Protein AF-A0A1Y2DJR5-F1 (afdb_monomer_lite)

Sequence (190 aa):
MRAPIIASGQRPQIREWSRQILERDEAKRQTCRVAYVQDNIACRPNDEVVLRKTFGHQKDLIPHSPKMPFLRIMFDQTVSREMHSYVTEAVRIMLRYGNSHTSFIPLLWAGLRDWETSSAWTRGKVLLVARNYREAVERGKQQHAHQKTNELLASMGLEPSHSLAHLPSLSARQARRNGISERELRARWA

pLDDT: mean 80.42, std 15.52, range [34.25, 98.31]

Organism: NCBI:txid106004

Radius of gyration: 26.42 Å; chains: 1; bounding box: 78×49×62 Å

Foldseek 3Di:
DDDDPPPPVCVVVLVVLVVVVVVVVVVVVVVVVVVVVPVDDDPDPVVVVLVVLLFFAPVSDDPPDPSRSLQCQCPVPVNVVVLLVLLVVLVVCLVVVVPDPVSDDVLSVCCNVCVNVDTSNSSVVNSVVSVVSVVVVVVVVVVVVLVVVCVVCVVVVHHSPPPPVPDPPPLNVCCVVVVDDSVRVVVVVD

Secondary structure (DSSP, 8-state):
-PPP---GGGHHHHHHHHHHHHHHHHHHHHHHHHHHTSTT-PPPHHHHHHHHHTT--GGG--TT-TT-HHHHHHH-HHHHHHHHHHHHHHHHHHHHH--SGGG--HHHHHHHHTTTT--HHHHHHHHHHHHHHHHHHHHHHHHHHHHHHHHHHHHTT------GGGS--HHHHHHHHH---HHHHHHTT-

Structure (mmCIF, N/CA/C/O backbone):
data_AF-A0A1Y2DJR5-F1
#
_entry.id   AF-A0A1Y2DJR5-F1
#
loop_
_atom_site.group_PDB
_atom_site.id
_atom_site.type_symbol
_atom_site.label_atom_id
_atom_site.label_alt_id
_atom_site.label_comp_id
_atom_site.label_asym_id
_ato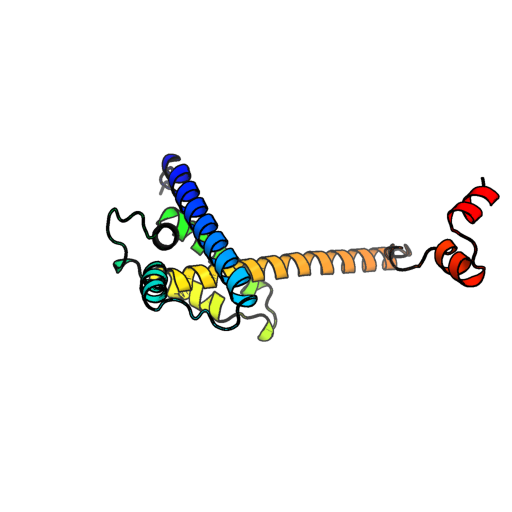m_site.label_entity_id
_atom_site.label_seq_id
_atom_site.pdbx_PDB_ins_code
_atom_site.Cartn_x
_atom_site.Cartn_y
_atom_site.Cartn_z
_atom_site.occupancy
_atom_site.B_iso_or_equiv
_atom_site.auth_seq_id
_atom_site.auth_comp_id
_atom_site.auth_asym_id
_atom_site.auth_atom_id
_atom_site.pdbx_PDB_model_num
ATOM 1 N N . MET A 1 1 ? -27.049 5.377 -15.398 1.00 38.16 1 MET A N 1
ATOM 2 C CA . MET A 1 1 ? -26.763 5.346 -13.945 1.00 38.16 1 MET A CA 1
ATOM 3 C C . MET A 1 1 ? -25.798 6.476 -13.609 1.00 38.16 1 MET A C 1
ATOM 5 O O . MET A 1 1 ? -24.656 6.424 -14.043 1.00 38.16 1 MET A O 1
ATOM 9 N N . ARG A 1 2 ? -26.258 7.535 -12.929 1.00 34.25 2 ARG A N 1
ATOM 10 C CA . ARG A 1 2 ? -25.395 8.633 -12.456 1.00 34.25 2 ARG A CA 1
ATOM 11 C C . ARG A 1 2 ? -24.701 8.186 -11.168 1.00 34.25 2 ARG A C 1
ATOM 13 O O . ARG A 1 2 ? -25.381 7.752 -10.243 1.00 34.25 2 ARG A O 1
ATOM 20 N N . ALA A 1 3 ? -23.373 8.263 -11.125 1.00 38.25 3 ALA A N 1
ATOM 21 C CA . ALA A 1 3 ? -22.619 8.006 -9.903 1.00 38.25 3 ALA A CA 1
ATOM 22 C C . ALA A 1 3 ? -22.985 9.067 -8.845 1.00 38.25 3 ALA A C 1
ATOM 24 O O . ALA A 1 3 ? -23.074 10.248 -9.193 1.00 38.25 3 ALA A O 1
ATOM 25 N N . PRO A 1 4 ? -23.227 8.680 -7.581 1.00 49.69 4 PRO A N 1
ATOM 26 C CA . PRO A 1 4 ? -23.533 9.629 -6.520 1.00 49.69 4 PRO A CA 1
ATOM 27 C C . PRO A 1 4 ? -22.367 10.606 -6.340 1.00 49.69 4 PRO A C 1
ATOM 29 O O . PRO A 1 4 ? -21.207 10.200 -6.259 1.00 49.69 4 PRO A O 1
ATOM 32 N N . ILE A 1 5 ? -22.693 11.897 -6.291 1.00 48.19 5 ILE A N 1
ATOM 33 C CA . ILE A 1 5 ? -21.763 12.980 -5.970 1.00 48.19 5 ILE A CA 1
ATOM 34 C C . ILE A 1 5 ? -21.283 12.730 -4.536 1.00 48.19 5 ILE A C 1
ATOM 36 O O . ILE A 1 5 ? -22.050 12.843 -3.583 1.00 48.19 5 ILE A O 1
ATOM 40 N N . ILE A 1 6 ? -20.030 12.298 -4.400 1.00 53.22 6 ILE A N 1
ATOM 41 C CA . ILE A 1 6 ? -19.411 11.945 -3.122 1.00 53.22 6 ILE A CA 1
ATOM 42 C C . ILE A 1 6 ? -19.349 13.209 -2.263 1.00 53.22 6 ILE A C 1
ATOM 44 O O . ILE A 1 6 ? -18.712 14.194 -2.640 1.00 53.22 6 ILE A O 1
ATOM 48 N N . ALA A 1 7 ? -20.018 13.178 -1.111 1.00 52.97 7 ALA A N 1
ATOM 49 C CA . ALA A 1 7 ? -20.020 14.267 -0.147 1.00 52.97 7 ALA A CA 1
ATOM 50 C C . ALA A 1 7 ? -18.578 14.587 0.283 1.00 52.97 7 ALA A C 1
ATOM 52 O O . ALA A 1 7 ? -17.897 13.788 0.928 1.00 52.97 7 ALA A O 1
ATOM 53 N N . SER A 1 8 ? -18.116 15.788 -0.054 1.00 58.44 8 SER A N 1
ATOM 54 C CA . SER A 1 8 ? -16.782 16.320 0.254 1.00 58.44 8 SER A CA 1
ATOM 55 C C . SER A 1 8 ? -16.442 16.350 1.757 1.00 58.44 8 SER A C 1
ATOM 57 O O . SER A 1 8 ? -15.275 16.516 2.114 1.00 58.44 8 SER A O 1
ATOM 59 N N . GLY A 1 9 ? -17.426 16.129 2.636 1.00 61.72 9 GLY A N 1
ATOM 60 C CA . GLY A 1 9 ? -17.298 16.161 4.095 1.00 61.72 9 GLY A CA 1
ATOM 61 C C . GLY A 1 9 ? -16.593 14.967 4.759 1.00 61.72 9 GLY A C 1
ATOM 62 O O . GLY A 1 9 ? -16.203 15.093 5.914 1.00 61.72 9 GLY A O 1
ATOM 63 N N . GLN A 1 10 ? -16.367 13.833 4.079 1.00 65.88 10 GLN A N 1
ATOM 64 C CA . GLN A 1 10 ? -15.675 12.670 4.686 1.00 65.88 10 GLN A CA 1
ATOM 65 C C . GLN A 1 10 ? -14.137 12.785 4.687 1.00 65.88 10 GLN A C 1
ATOM 67 O O . GLN A 1 10 ? -13.446 12.156 5.491 1.00 65.88 10 GLN A O 1
ATOM 72 N N . ARG A 1 11 ? -13.574 13.641 3.826 1.00 77.25 11 ARG A N 1
ATOM 73 C CA . ARG A 1 11 ? -12.122 13.852 3.707 1.00 77.25 11 ARG A CA 1
ATOM 74 C C . ARG A 1 11 ? -11.417 14.343 4.986 1.00 77.25 11 ARG A C 1
ATOM 76 O O . ARG A 1 11 ? -10.321 13.840 5.241 1.00 77.25 11 ARG A O 1
ATOM 83 N N . PRO A 1 12 ? -11.956 15.279 5.797 1.00 86.19 12 PRO A N 1
ATOM 84 C CA . PRO A 1 12 ? -11.289 15.704 7.032 1.00 86.19 12 PRO A CA 1
ATOM 85 C C . PRO A 1 12 ? -11.137 14.564 8.045 1.00 86.19 12 PRO A C 1
ATOM 87 O O . PRO A 1 12 ? -10.084 14.438 8.664 1.00 86.19 12 PRO A O 1
ATOM 90 N N . GLN A 1 13 ? -12.136 13.687 8.163 1.00 89.44 13 GLN A N 1
ATOM 91 C CA . GLN A 1 13 ? -12.098 12.578 9.115 1.00 89.44 13 GLN A CA 1
ATOM 92 C C . GLN A 1 13 ? -11.045 11.522 8.740 1.00 89.44 13 GLN A C 1
ATOM 94 O O . GLN A 1 13 ? -10.286 11.075 9.597 1.00 89.44 13 GLN A O 1
ATOM 99 N N . ILE A 1 14 ? -10.937 11.171 7.454 1.00 88.38 14 ILE A N 1
ATOM 100 C CA . ILE A 1 14 ? -9.919 10.225 6.962 1.00 88.38 14 ILE A CA 1
ATOM 101 C C . ILE A 1 14 ? -8.501 10.767 7.187 1.00 88.38 14 ILE A C 1
ATOM 103 O O . ILE A 1 14 ? -7.598 10.014 7.563 1.00 88.38 14 ILE A O 1
ATOM 107 N N . ARG A 1 15 ? -8.296 12.074 6.977 1.00 89.25 15 ARG A N 1
ATOM 108 C CA . ARG A 1 15 ? -7.012 12.740 7.250 1.00 89.25 15 ARG A CA 1
ATOM 109 C C . ARG A 1 15 ? -6.644 12.649 8.724 1.00 89.25 15 ARG A C 1
ATOM 111 O O . ARG A 1 15 ? -5.511 12.303 9.043 1.00 89.25 15 ARG A O 1
ATOM 118 N N . GLU A 1 16 ? -7.607 12.899 9.599 1.00 92.50 16 GLU A N 1
ATOM 119 C CA . GLU A 1 16 ? -7.410 12.816 11.042 1.00 92.50 16 GLU A CA 1
ATOM 120 C C . GLU A 1 16 ? -7.070 11.389 11.495 1.00 92.50 16 GLU A C 1
ATOM 122 O O . GLU A 1 16 ? -6.100 11.179 12.221 1.00 92.50 16 GLU A O 1
ATOM 127 N N . TRP A 1 17 ? -7.780 10.376 10.993 1.00 90.44 17 TRP A N 1
ATOM 128 C CA . TRP A 1 17 ? -7.435 8.978 11.269 1.00 90.44 17 TRP A CA 1
ATOM 129 C C . TRP A 1 17 ? -6.045 8.606 10.755 1.00 90.44 17 TRP A C 1
ATOM 131 O O . TRP A 1 17 ? -5.305 7.900 11.434 1.00 90.44 17 TRP A O 1
ATOM 141 N N . SER A 1 18 ? -5.669 9.107 9.579 1.00 90.44 18 SER A N 1
ATOM 142 C CA . SER A 1 18 ? -4.344 8.877 9.002 1.00 90.44 18 SER A CA 1
ATOM 143 C C . SER A 1 18 ? -3.246 9.497 9.870 1.00 90.44 18 SER A C 1
ATOM 145 O O . SER A 1 18 ? -2.250 8.836 10.154 1.00 90.44 18 SER A O 1
ATOM 147 N N . ARG A 1 19 ? -3.456 10.726 10.362 1.00 93.19 19 ARG A N 1
ATOM 148 C CA . ARG A 1 19 ? -2.559 11.399 11.313 1.00 93.19 19 ARG A CA 1
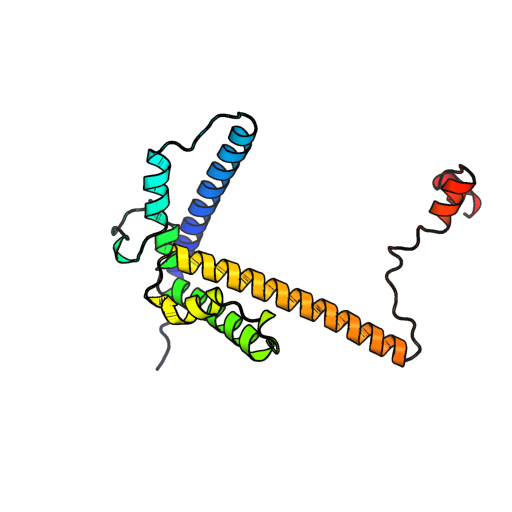ATOM 149 C C . ARG A 1 19 ? -2.366 10.563 12.581 1.00 93.19 19 ARG A C 1
ATOM 151 O O . ARG A 1 19 ? -1.231 10.273 12.942 1.00 93.19 19 ARG A O 1
ATOM 158 N N . GLN A 1 20 ? -3.456 10.094 13.191 1.00 91.06 20 GLN A N 1
ATOM 159 C CA . GLN A 1 20 ? -3.405 9.261 14.401 1.00 91.06 20 GLN A CA 1
ATOM 160 C C . GLN A 1 20 ? -2.630 7.950 14.195 1.00 91.06 20 GLN A C 1
ATOM 162 O O . GLN A 1 20 ? -1.900 7.513 15.084 1.00 91.06 20 GLN A O 1
ATOM 167 N N . ILE A 1 21 ? -2.772 7.310 13.027 1.00 89.62 21 ILE A N 1
ATOM 168 C CA . ILE A 1 21 ? -2.020 6.088 12.695 1.00 89.62 21 ILE A CA 1
ATOM 169 C C . ILE A 1 21 ? -0.526 6.391 12.610 1.00 89.62 21 ILE A C 1
ATOM 171 O O . ILE A 1 21 ? 0.270 5.662 13.196 1.00 89.62 21 ILE A O 1
ATOM 175 N N . LEU A 1 22 ? -0.151 7.464 11.908 1.00 90.50 22 LEU A N 1
ATOM 176 C CA . LEU A 1 22 ? 1.250 7.849 11.735 1.00 90.50 22 LEU A CA 1
ATOM 177 C C . LEU A 1 22 ? 1.906 8.230 13.066 1.00 90.50 22 LEU A C 1
ATOM 179 O O . LEU A 1 22 ? 3.022 7.799 13.334 1.00 90.50 22 LEU A O 1
ATOM 183 N N . GLU A 1 23 ? 1.204 8.972 13.922 1.00 91.94 23 GLU A N 1
ATOM 184 C CA . GLU A 1 23 ? 1.687 9.328 15.262 1.00 91.94 23 GLU A CA 1
ATOM 185 C C . GLU A 1 23 ? 1.894 8.094 16.141 1.00 91.94 23 GLU A C 1
ATOM 187 O O . GLU A 1 23 ? 2.933 7.952 16.787 1.00 91.94 23 GLU A O 1
ATOM 192 N N . ARG A 1 24 ? 0.937 7.157 16.124 1.00 88.00 24 ARG A N 1
ATOM 193 C CA . ARG A 1 24 ? 1.059 5.879 16.835 1.00 88.00 24 ARG A CA 1
ATOM 194 C C . ARG A 1 24 ? 2.263 5.078 16.339 1.00 88.00 24 ARG A C 1
ATOM 196 O O . ARG A 1 24 ? 3.006 4.526 17.151 1.00 88.00 24 ARG A O 1
ATOM 203 N N . ASP A 1 25 ? 2.438 4.983 15.025 1.00 87.00 25 ASP A N 1
ATOM 204 C CA . ASP A 1 25 ? 3.521 4.214 14.418 1.00 87.00 25 ASP A CA 1
ATOM 205 C C . ASP A 1 25 ? 4.890 4.853 14.706 1.00 87.00 25 ASP A C 1
ATOM 207 O O . ASP A 1 25 ? 5.834 4.130 15.027 1.00 87.00 25 ASP A O 1
ATOM 211 N N . GLU A 1 26 ? 5.004 6.184 14.681 1.00 88.19 26 GLU A N 1
ATOM 212 C CA . GLU A 1 26 ? 6.242 6.881 15.052 1.00 88.19 26 GLU A CA 1
ATOM 213 C C . GLU A 1 26 ? 6.567 6.703 16.540 1.00 88.19 26 GLU A C 1
ATOM 215 O O . GLU A 1 26 ? 7.703 6.377 16.886 1.00 88.19 26 GLU A O 1
ATOM 220 N N . ALA A 1 27 ? 5.571 6.786 17.427 1.00 87.75 27 ALA A N 1
ATOM 221 C CA . ALA A 1 27 ? 5.759 6.499 18.850 1.00 87.75 27 ALA A CA 1
ATOM 222 C C . ALA A 1 27 ? 6.260 5.060 19.089 1.00 87.75 27 ALA A C 1
ATOM 224 O O . ALA A 1 27 ? 7.147 4.821 19.919 1.00 87.75 27 ALA A O 1
ATOM 225 N N . LYS A 1 28 ? 5.744 4.084 18.329 1.00 83.44 28 LYS A N 1
ATOM 226 C CA . LYS A 1 28 ? 6.217 2.693 18.390 1.00 83.44 28 LYS A CA 1
ATOM 227 C C . LYS A 1 28 ? 7.630 2.540 17.826 1.00 83.44 28 LYS A C 1
ATOM 229 O O . LYS A 1 28 ? 8.446 1.881 18.465 1.00 83.44 28 LYS A O 1
ATOM 234 N N . ARG A 1 29 ? 7.968 3.190 16.707 1.00 83.88 29 ARG A N 1
ATOM 235 C CA . ARG A 1 29 ? 9.345 3.209 16.174 1.00 83.88 29 ARG A CA 1
ATOM 236 C C . ARG A 1 29 ? 10.328 3.805 17.166 1.00 83.88 29 ARG A C 1
ATOM 238 O O . ARG A 1 29 ? 11.399 3.238 17.356 1.00 83.88 29 ARG A O 1
ATOM 245 N N . GLN A 1 30 ? 9.961 4.902 17.821 1.00 85.88 30 GLN A N 1
ATOM 246 C CA . GLN A 1 30 ? 10.805 5.526 18.830 1.00 85.88 30 GLN A CA 1
ATOM 247 C C . GLN A 1 30 ? 11.033 4.589 20.019 1.00 85.88 30 GLN A C 1
ATOM 249 O O . GLN A 1 30 ? 12.162 4.447 20.481 1.00 85.88 30 GLN A O 1
ATOM 254 N N . THR A 1 31 ? 9.991 3.870 20.443 1.00 83.06 31 THR A N 1
ATOM 255 C CA . THR A 1 31 ? 10.103 2.837 21.482 1.00 83.06 31 THR A CA 1
ATOM 256 C C . THR A 1 31 ? 11.060 1.717 21.055 1.00 83.06 31 THR A C 1
ATOM 258 O O . THR A 1 31 ? 11.943 1.346 21.821 1.00 83.06 31 THR A O 1
ATOM 261 N N . CYS A 1 32 ? 10.941 1.207 19.823 1.00 77.44 32 CYS A N 1
ATOM 262 C CA . CYS A 1 32 ? 11.836 0.173 19.293 1.00 77.44 32 CYS A CA 1
ATOM 263 C C . CYS A 1 32 ? 13.287 0.655 19.152 1.00 77.44 32 CYS A C 1
ATOM 265 O O . CYS A 1 32 ? 14.203 -0.114 19.421 1.00 77.44 32 CYS A O 1
ATOM 267 N N . ARG A 1 33 ? 13.511 1.917 18.761 1.00 80.50 33 ARG A N 1
ATOM 268 C CA . ARG A 1 33 ? 14.857 2.509 18.683 1.00 80.50 33 ARG A CA 1
ATOM 269 C C . ARG A 1 33 ? 15.532 2.556 20.050 1.00 80.50 33 ARG A C 1
ATOM 271 O O . ARG A 1 33 ? 16.701 2.213 20.146 1.00 80.50 33 ARG A O 1
ATOM 278 N N . VAL A 1 34 ? 14.799 2.951 21.093 1.00 80.00 34 VAL A N 1
ATOM 279 C CA . VAL A 1 34 ? 15.315 2.964 22.473 1.00 80.00 34 VAL A CA 1
ATOM 280 C C . VAL A 1 34 ? 15.542 1.538 22.982 1.00 80.00 34 VAL A C 1
ATOM 282 O O . VAL A 1 34 ? 16.578 1.263 23.576 1.00 80.00 34 VAL A O 1
ATOM 285 N N . ALA A 1 35 ? 14.619 0.616 22.696 1.00 72.31 35 ALA A N 1
ATOM 286 C CA . ALA A 1 35 ? 14.744 -0.786 23.088 1.00 72.31 35 ALA A CA 1
ATOM 287 C C . ALA A 1 35 ? 15.917 -1.498 22.398 1.00 72.31 35 ALA A C 1
ATOM 289 O O . ALA A 1 35 ? 16.554 -2.333 23.016 1.00 72.31 35 ALA A O 1
ATOM 290 N N . TYR A 1 36 ? 16.266 -1.146 21.158 1.00 65.69 36 TYR A N 1
ATOM 291 C CA . TYR A 1 36 ? 17.461 -1.689 20.497 1.00 65.69 36 TYR A CA 1
ATOM 292 C C . TYR A 1 36 ? 18.763 -1.346 21.246 1.00 65.69 36 TYR A C 1
ATOM 294 O O . TYR A 1 36 ? 19.751 -2.056 21.125 1.00 65.69 36 TYR A O 1
ATOM 302 N N . VAL A 1 37 ? 18.766 -0.269 22.039 1.00 66.44 37 VAL A N 1
ATOM 303 C CA . VAL A 1 37 ? 19.908 0.140 22.875 1.00 66.44 37 VAL A CA 1
ATOM 304 C C . VAL A 1 37 ? 19.902 -0.571 24.239 1.00 66.44 37 VAL A C 1
ATOM 306 O O . VAL A 1 37 ? 20.899 -0.554 24.954 1.00 66.44 37 VAL A O 1
ATOM 309 N N . GLN A 1 38 ? 18.792 -1.209 24.617 1.00 65.12 38 GLN A N 1
ATOM 310 C CA . GLN A 1 38 ? 18.616 -1.905 25.889 1.00 65.12 38 GLN A CA 1
ATOM 311 C C . GLN A 1 38 ? 18.227 -3.359 25.610 1.00 65.12 38 GLN A C 1
ATOM 313 O O . GLN A 1 38 ? 17.049 -3.647 25.423 1.00 65.12 38 GLN A O 1
ATOM 318 N N . ASP A 1 39 ? 19.209 -4.266 25.623 1.00 55.75 39 ASP A N 1
ATOM 319 C CA . ASP A 1 39 ? 19.164 -5.681 25.190 1.00 55.75 39 ASP A CA 1
ATOM 320 C C . ASP A 1 39 ? 18.007 -6.580 25.705 1.00 55.75 39 ASP A C 1
ATOM 322 O O . ASP A 1 39 ? 17.991 -7.768 25.407 1.00 55.75 39 ASP A O 1
ATOM 326 N N . ASN A 1 40 ? 17.017 -6.088 26.460 1.00 55.47 40 ASN A N 1
ATOM 327 C CA . ASN A 1 40 ? 16.028 -6.927 27.145 1.00 55.47 40 ASN A CA 1
ATOM 328 C C . ASN A 1 40 ? 14.573 -6.415 27.199 1.00 55.47 40 ASN A C 1
ATOM 330 O O . ASN A 1 40 ? 13.815 -6.855 28.064 1.00 55.47 40 ASN A O 1
ATOM 334 N N . ILE A 1 41 ? 14.107 -5.538 26.301 1.00 57.84 41 ILE A N 1
ATOM 335 C CA . ILE A 1 41 ? 12.684 -5.129 26.325 1.00 57.84 41 ILE A CA 1
ATOM 336 C C . ILE A 1 41 ? 11.854 -5.911 25.300 1.00 57.84 41 ILE A C 1
ATOM 338 O O . ILE A 1 41 ? 11.600 -5.466 24.181 1.00 57.84 41 ILE A O 1
ATOM 342 N N . ALA A 1 42 ? 11.370 -7.077 25.735 1.00 57.09 42 ALA A N 1
ATOM 343 C CA . ALA A 1 42 ? 10.255 -7.771 25.101 1.00 57.09 42 ALA A CA 1
ATOM 344 C C . ALA A 1 42 ? 8.992 -6.886 25.144 1.00 57.09 42 ALA A C 1
ATOM 346 O O . ALA A 1 42 ? 8.671 -6.289 26.177 1.00 57.09 42 ALA A O 1
ATOM 347 N N . CYS A 1 43 ? 8.261 -6.789 24.027 1.00 60.66 43 CYS A N 1
ATOM 348 C CA . CYS A 1 43 ? 6.951 -6.138 23.995 1.00 60.66 43 CYS A CA 1
ATOM 349 C C . CYS A 1 43 ? 6.071 -6.657 25.140 1.00 60.66 43 CYS A C 1
ATOM 351 O O . CYS A 1 43 ? 5.953 -7.865 25.342 1.00 60.66 43 CYS A O 1
ATOM 353 N N . ARG A 1 44 ? 5.422 -5.747 25.879 1.00 68.88 44 ARG A N 1
ATOM 354 C CA . ARG A 1 44 ? 4.477 -6.147 26.928 1.00 68.88 44 ARG A CA 1
ATOM 355 C C . ARG A 1 44 ? 3.360 -6.991 26.290 1.00 68.88 44 ARG A C 1
ATOM 357 O O . ARG A 1 44 ? 2.762 -6.518 25.323 1.00 68.88 44 ARG A O 1
ATOM 364 N N . PRO A 1 45 ? 3.014 -8.171 26.833 1.00 73.12 45 PRO A N 1
ATOM 365 C CA . PRO A 1 45 ? 2.008 -9.063 26.241 1.00 73.12 45 PRO A CA 1
ATOM 366 C C . PRO A 1 45 ? 0.656 -8.380 25.961 1.00 73.12 45 PRO A C 1
ATOM 368 O O . PRO A 1 45 ? -0.003 -8.651 24.960 1.00 73.12 45 PRO A O 1
ATOM 371 N N . ASN A 1 46 ? 0.260 -7.426 26.811 1.00 76.38 46 ASN A N 1
ATOM 372 C CA . ASN A 1 46 ? -0.992 -6.679 26.652 1.00 76.38 46 ASN A CA 1
ATOM 373 C C . ASN A 1 46 ? -1.013 -5.753 25.424 1.00 76.38 46 ASN A C 1
ATOM 375 O O . ASN A 1 46 ? -2.076 -5.551 24.833 1.00 76.38 46 ASN A O 1
ATOM 379 N N . ASP A 1 47 ? 0.136 -5.220 25.005 1.00 72.81 47 ASP A N 1
ATOM 380 C CA . ASP A 1 47 ? 0.220 -4.350 23.827 1.00 72.81 47 ASP A CA 1
ATOM 381 C C . ASP A 1 47 ? -0.052 -5.137 22.542 1.00 72.81 47 ASP A C 1
ATOM 383 O O . ASP A 1 47 ? -0.638 -4.611 21.592 1.00 72.81 47 ASP A O 1
ATOM 387 N N . GLU A 1 48 ? 0.331 -6.413 22.523 1.00 76.38 48 GLU A N 1
ATOM 388 C CA . GLU A 1 48 ? 0.159 -7.287 21.371 1.00 76.38 48 GLU A CA 1
ATOM 389 C C . GLU A 1 48 ? -1.322 -7.575 21.092 1.00 76.38 48 GLU A C 1
ATOM 391 O O . GLU A 1 48 ? -1.767 -7.521 19.943 1.00 76.38 48 GLU A O 1
ATOM 396 N N . VAL A 1 49 ? -2.117 -7.806 22.140 1.00 79.75 49 VAL A N 1
ATOM 397 C CA . VAL A 1 49 ? -3.560 -8.064 22.011 1.00 79.75 49 VAL A CA 1
ATOM 398 C C . VAL A 1 49 ? -4.283 -6.849 21.427 1.00 79.75 49 VAL A C 1
ATOM 400 O O . VAL A 1 49 ? -5.127 -6.993 20.539 1.00 79.75 49 VAL A O 1
ATOM 403 N N . VAL A 1 50 ? -3.948 -5.641 21.891 1.00 77.62 50 VAL A N 1
ATOM 404 C CA . VAL A 1 50 ? -4.539 -4.397 21.371 1.00 77.62 50 VAL A CA 1
ATOM 405 C C . VAL A 1 50 ? -4.121 -4.169 19.921 1.00 77.62 50 VAL A C 1
ATOM 407 O O . VAL A 1 50 ? -4.957 -3.819 19.088 1.00 77.62 50 VAL A O 1
ATOM 410 N N . LEU A 1 51 ? -2.852 -4.420 19.596 1.00 77.12 51 LEU A N 1
ATOM 411 C CA . LEU A 1 51 ? -2.330 -4.270 18.244 1.00 77.12 51 LEU A CA 1
ATOM 412 C C . LEU A 1 51 ? -3.026 -5.219 17.260 1.00 77.12 51 LEU A C 1
ATOM 414 O O . LEU A 1 51 ? -3.511 -4.768 16.221 1.00 77.12 51 LEU A O 1
ATOM 418 N N . ARG A 1 52 ? -3.154 -6.507 17.603 1.00 78.19 52 ARG A N 1
ATOM 419 C CA . ARG A 1 52 ? -3.820 -7.519 16.763 1.00 78.19 52 ARG A CA 1
ATOM 420 C C . ARG A 1 52 ? -5.271 -7.145 16.442 1.00 78.19 52 ARG A C 1
ATOM 422 O O . ARG A 1 52 ? -5.714 -7.349 15.315 1.00 78.19 52 ARG A O 1
ATOM 429 N N . LYS A 1 53 ? -5.989 -6.511 17.379 1.00 83.19 53 LYS A N 1
ATOM 430 C CA . LYS A 1 53 ? -7.362 -6.022 17.143 1.00 83.19 53 LYS A CA 1
ATOM 431 C C . LYS A 1 53 ? -7.443 -4.926 16.077 1.00 83.19 53 LYS A C 1
ATOM 433 O O . LYS A 1 53 ? -8.454 -4.825 15.393 1.00 83.19 53 LYS A O 1
ATOM 438 N N . THR A 1 54 ? -6.382 -4.141 15.869 1.00 80.62 54 THR A N 1
ATOM 439 C CA . THR A 1 54 ? -6.377 -3.088 14.832 1.00 80.62 54 THR A CA 1
ATOM 440 C C . THR A 1 54 ? -6.268 -3.625 13.402 1.00 80.62 54 THR A C 1
ATOM 442 O O . THR A 1 54 ? -6.417 -2.863 12.451 1.00 80.62 54 THR A O 1
ATOM 445 N N . PHE A 1 55 ? -6.052 -4.932 13.251 1.00 85.81 55 PHE A N 1
ATOM 446 C CA . PHE A 1 55 ? -5.724 -5.608 11.997 1.00 85.81 55 PHE A CA 1
ATOM 447 C C . PHE A 1 55 ? -6.763 -6.657 11.567 1.00 85.81 55 PHE A C 1
ATOM 449 O O . PHE A 1 55 ? -6.518 -7.415 10.626 1.00 85.81 55 PHE A O 1
ATOM 456 N N . GLY A 1 56 ? -7.910 -6.690 12.250 1.00 91.06 56 GLY A N 1
ATOM 457 C CA . GLY A 1 56 ? -8.970 -7.680 12.073 1.00 91.06 56 GLY A CA 1
ATOM 458 C C . GLY A 1 56 ? -9.853 -7.501 10.832 1.00 91.06 56 GLY A C 1
ATOM 459 O O . GLY A 1 56 ? -9.470 -6.911 9.816 1.00 91.06 56 GLY A O 1
ATOM 460 N N . HIS A 1 57 ? -11.055 -8.058 10.917 1.00 94.25 57 HIS A N 1
ATOM 461 C CA . HIS A 1 57 ? -12.089 -8.045 9.887 1.00 94.25 57 HIS A CA 1
ATOM 462 C C . HIS A 1 57 ? -13.117 -6.934 10.126 1.00 94.25 57 HIS A C 1
ATOM 464 O O . HIS A 1 57 ? -13.181 -6.331 11.194 1.00 94.25 57 HIS A O 1
ATOM 470 N N . GLN A 1 58 ? -13.985 -6.703 9.138 1.00 93.56 58 GLN A N 1
ATOM 471 C CA . GLN A 1 58 ? -15.058 -5.712 9.232 1.00 93.56 58 GLN A CA 1
ATOM 472 C C . GLN A 1 58 ? -15.979 -5.952 10.438 1.00 93.56 58 GLN A C 1
ATOM 474 O O . GLN A 1 58 ? -16.409 -5.001 11.078 1.00 93.56 58 GLN A O 1
ATOM 479 N N . LYS A 1 59 ? -16.231 -7.218 10.796 1.00 92.38 59 LYS A N 1
ATOM 480 C CA . LYS A 1 59 ? -17.026 -7.590 11.980 1.00 92.38 59 LYS A CA 1
ATOM 481 C C . LYS A 1 59 ? -16.416 -7.134 13.312 1.00 92.38 59 LYS A C 1
ATOM 483 O O . LYS A 1 59 ? -17.136 -7.028 14.296 1.00 92.38 59 LYS A O 1
ATOM 488 N N . ASP A 1 60 ? -15.114 -6.851 13.339 1.00 89.75 60 ASP A N 1
ATOM 489 C CA . ASP A 1 60 ? -14.408 -6.396 14.539 1.00 89.75 60 ASP A CA 1
ATOM 490 C C . ASP A 1 60 ? -14.541 -4.869 14.736 1.00 89.75 60 ASP A C 1
ATOM 492 O O . ASP A 1 60 ? -14.091 -4.318 15.746 1.00 89.75 60 ASP A O 1
ATOM 496 N N . LEU A 1 61 ? -15.175 -4.162 13.787 1.00 90.06 61 LEU A N 1
ATOM 497 C CA . LEU A 1 61 ? -15.486 -2.741 13.913 1.00 90.06 61 LEU A CA 1
ATOM 498 C C . LEU A 1 61 ? -16.586 -2.529 14.951 1.00 90.06 61 LEU A C 1
ATOM 500 O O . LEU A 1 61 ? -17.773 -2.673 14.677 1.00 90.06 61 LEU A O 1
ATOM 504 N N . ILE A 1 62 ? -16.179 -2.087 16.137 1.00 87.88 62 ILE A N 1
ATOM 505 C CA . ILE A 1 62 ? -17.107 -1.586 17.149 1.00 87.88 62 ILE A CA 1
ATOM 506 C C . ILE A 1 62 ? -17.626 -0.210 16.685 1.00 87.88 62 ILE A C 1
ATOM 508 O O . ILE A 1 62 ? -16.813 0.718 16.509 1.00 87.88 62 ILE A O 1
ATOM 512 N N . PRO A 1 63 ? -18.951 -0.032 16.505 1.00 79.31 63 PRO A N 1
ATOM 513 C CA . PRO A 1 63 ? -19.541 1.270 16.213 1.00 79.31 63 PRO A CA 1
ATOM 514 C C . PRO A 1 63 ? -19.058 2.300 17.245 1.00 79.31 63 PRO A C 1
ATOM 516 O O . PRO A 1 63 ? -19.011 2.019 18.436 1.00 79.31 63 PRO A O 1
ATOM 519 N N . HIS A 1 64 ? -18.625 3.477 16.790 1.00 76.38 64 HIS A N 1
ATOM 520 C CA . HIS A 1 64 ? -18.143 4.585 17.639 1.00 76.38 64 HIS A CA 1
ATOM 521 C C . HIS A 1 64 ? -16.823 4.409 18.410 1.00 76.38 64 HIS A C 1
ATOM 523 O O . HIS A 1 64 ? -16.392 5.362 19.050 1.00 76.38 64 HIS A O 1
ATOM 529 N N . SER A 1 65 ? -16.105 3.283 18.317 1.00 81.25 65 SER A N 1
ATOM 530 C CA . SER A 1 65 ? -14.766 3.205 18.927 1.00 81.25 65 SER A CA 1
ATOM 531 C C . SER A 1 65 ? -13.744 4.053 18.147 1.00 81.25 65 SER A C 1
ATOM 533 O O . SER A 1 65 ? -13.484 3.743 16.974 1.00 81.25 65 SER A O 1
ATOM 535 N N . PRO A 1 66 ? -13.123 5.089 18.750 1.00 76.50 66 PRO A N 1
ATOM 536 C CA . PRO A 1 66 ? -12.088 5.888 18.089 1.00 76.50 66 PRO A CA 1
ATOM 537 C C . PRO A 1 66 ? -10.746 5.146 18.004 1.00 76.50 66 PRO A C 1
ATOM 539 O O . PRO A 1 66 ? -9.848 5.562 17.286 1.00 76.50 66 PRO A O 1
ATOM 542 N N . LYS A 1 67 ? -10.598 4.018 18.712 1.00 82.00 67 LYS A N 1
ATOM 543 C CA . LYS A 1 67 ? -9.306 3.354 18.944 1.00 82.00 67 LYS A CA 1
ATOM 544 C C . LYS A 1 67 ? -8.776 2.534 17.760 1.00 82.00 67 LYS A C 1
ATOM 546 O O . LYS A 1 67 ? -7.731 1.904 17.884 1.00 82.00 67 LYS A O 1
ATOM 551 N N . MET A 1 68 ? -9.484 2.499 16.630 1.00 87.94 68 MET A N 1
ATOM 552 C CA . MET A 1 68 ? -9.116 1.667 15.475 1.00 87.94 68 MET A CA 1
ATOM 553 C C . MET A 1 68 ? -9.137 2.452 14.153 1.00 87.94 68 MET A C 1
ATOM 555 O O . MET A 1 68 ? -9.857 2.070 13.229 1.00 87.94 68 MET A O 1
ATOM 559 N N . PRO A 1 69 ? -8.359 3.547 14.034 1.00 90.88 69 PRO A N 1
ATOM 560 C CA . PRO A 1 69 ? -8.365 4.387 12.837 1.00 90.88 69 PRO A CA 1
ATOM 561 C C . PRO A 1 69 ? -7.966 3.606 11.577 1.00 90.88 69 PRO A C 1
ATOM 563 O O . PRO A 1 69 ? -8.597 3.759 10.538 1.00 90.88 69 PRO A O 1
ATOM 566 N N . PHE A 1 70 ? -6.988 2.697 11.672 1.00 92.00 70 PHE A N 1
ATOM 567 C CA . PHE A 1 70 ? -6.552 1.883 10.530 1.00 92.00 70 PHE A CA 1
ATOM 568 C C . PHE A 1 70 ? -7.664 0.970 10.001 1.00 92.00 70 PHE A C 1
ATOM 570 O O . PHE A 1 70 ? -7.950 0.972 8.806 1.00 92.00 70 PHE A O 1
ATOM 577 N N . LEU A 1 71 ? -8.332 0.240 10.900 1.00 93.94 71 LEU A N 1
ATOM 578 C CA . LEU A 1 71 ? -9.452 -0.640 10.562 1.00 93.94 71 LEU A CA 1
ATOM 579 C C . LEU A 1 71 ? -10.579 0.154 9.880 1.00 93.94 71 LEU A C 1
ATOM 581 O O . LEU A 1 71 ? -11.120 -0.287 8.871 1.00 93.94 71 LEU A O 1
ATOM 585 N N . ARG A 1 72 ? -10.880 1.360 10.387 1.00 92.62 72 ARG A N 1
ATOM 586 C CA . ARG A 1 72 ? -11.890 2.259 9.806 1.00 92.62 72 ARG A CA 1
ATOM 587 C C . ARG A 1 72 ? -11.524 2.711 8.399 1.00 92.62 72 ARG A C 1
ATOM 589 O O . ARG A 1 72 ? -12.369 2.629 7.522 1.00 92.62 72 ARG A O 1
ATOM 596 N N . ILE A 1 73 ? -10.283 3.137 8.168 1.00 94.12 73 ILE A N 1
ATOM 597 C CA . ILE A 1 73 ? -9.827 3.540 6.830 1.00 94.12 73 ILE A CA 1
ATOM 598 C C . ILE A 1 73 ? -9.906 2.361 5.848 1.00 94.12 73 ILE A C 1
ATOM 600 O O . ILE A 1 73 ? -10.368 2.530 4.725 1.00 94.12 73 ILE A O 1
ATOM 604 N N . MET A 1 74 ? -9.489 1.162 6.265 1.00 95.88 74 MET A N 1
ATOM 605 C CA . MET A 1 74 ? -9.442 -0.023 5.392 1.00 95.88 74 MET A CA 1
ATOM 606 C C . MET A 1 74 ? -10.822 -0.561 4.988 1.00 95.88 74 MET A C 1
ATOM 608 O O . MET A 1 74 ? -10.941 -1.254 3.970 1.00 95.88 74 MET A O 1
ATOM 612 N N . PHE A 1 75 ? -11.853 -0.263 5.780 1.00 95.75 75 PHE A N 1
ATOM 613 C CA . PHE A 1 75 ? -13.237 -0.676 5.539 1.00 95.75 75 PHE A CA 1
ATOM 614 C C . PHE A 1 75 ? -14.184 0.493 5.232 1.00 95.75 75 PHE A C 1
ATOM 616 O O . PHE A 1 75 ? -15.376 0.264 5.040 1.00 95.75 75 PHE A O 1
ATOM 623 N N . ASP A 1 76 ? -13.688 1.728 5.143 1.00 94.31 76 ASP A N 1
ATOM 624 C CA . ASP A 1 76 ? -14.467 2.836 4.597 1.00 94.31 76 ASP A CA 1
ATOM 625 C C . ASP A 1 76 ? -14.792 2.540 3.127 1.00 94.31 76 ASP A C 1
ATOM 627 O O . ASP A 1 76 ? -13.901 2.232 2.338 1.00 94.31 76 ASP A O 1
ATOM 631 N N . GLN A 1 77 ? -16.070 2.601 2.749 1.00 94.12 77 GLN A N 1
ATOM 632 C CA . GLN A 1 77 ? -16.533 2.165 1.427 1.00 94.12 77 GLN A CA 1
ATOM 633 C C . GLN A 1 77 ? -15.860 2.937 0.284 1.00 94.12 77 GLN A C 1
ATOM 635 O O . GLN A 1 77 ? -15.550 2.363 -0.764 1.00 94.12 77 GLN A O 1
ATOM 640 N N . THR A 1 78 ? -15.657 4.241 0.474 1.00 93.75 78 THR A N 1
ATOM 641 C CA . THR A 1 78 ? -15.099 5.129 -0.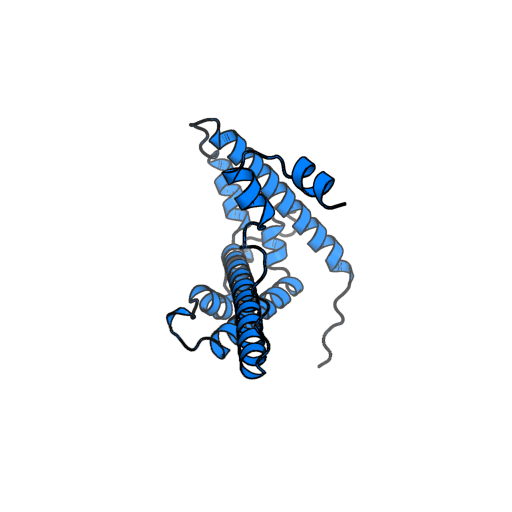546 1.00 93.75 78 THR A CA 1
ATOM 642 C C . THR A 1 78 ? -13.608 4.862 -0.689 1.00 93.75 78 THR A C 1
ATOM 644 O O . THR A 1 78 ? -13.140 4.540 -1.782 1.00 93.75 78 THR A O 1
ATOM 647 N N . VAL A 1 79 ? -12.878 4.903 0.427 1.00 94.44 79 VAL A N 1
ATOM 648 C CA . VAL A 1 79 ? -11.430 4.668 0.446 1.00 94.44 79 VAL A CA 1
ATOM 649 C C . VAL A 1 79 ? -11.097 3.245 0.003 1.00 94.44 79 VAL A C 1
ATOM 651 O O . VAL A 1 79 ? -10.189 3.047 -0.801 1.00 94.44 79 VAL A O 1
ATOM 654 N N . SER A 1 80 ? -11.858 2.246 0.455 1.00 95.94 80 SER A N 1
ATOM 655 C CA . SER A 1 80 ? -11.661 0.849 0.065 1.00 95.94 80 SER A CA 1
ATOM 656 C C . SER A 1 80 ? -11.845 0.646 -1.440 1.00 95.94 80 SER A C 1
ATOM 658 O O . SER A 1 80 ? -11.058 -0.072 -2.056 1.00 95.94 80 SER A O 1
ATOM 660 N N . ARG A 1 81 ? -12.814 1.327 -2.069 1.00 96.38 81 ARG A N 1
ATOM 661 C CA . ARG A 1 81 ? -13.004 1.289 -3.528 1.00 96.38 81 ARG A CA 1
ATOM 662 C C . ARG A 1 81 ? -11.839 1.937 -4.279 1.00 96.38 81 ARG A C 1
ATOM 664 O O . ARG A 1 81 ? -11.402 1.396 -5.297 1.00 96.38 81 ARG A O 1
ATOM 671 N N . GLU A 1 82 ? -11.330 3.070 -3.798 1.00 96.44 82 GLU A N 1
ATOM 672 C CA . GLU A 1 82 ? -10.152 3.732 -4.380 1.00 96.44 82 GLU A CA 1
ATOM 673 C C . GLU A 1 82 ? -8.907 2.840 -4.268 1.00 96.44 82 GLU A C 1
ATOM 675 O O . GLU A 1 82 ? -8.202 2.619 -5.254 1.00 96.44 82 GLU A O 1
ATOM 680 N N . MET A 1 83 ? -8.689 2.247 -3.093 1.00 97.81 83 MET A N 1
ATOM 681 C CA . MET A 1 83 ? -7.625 1.276 -2.832 1.00 97.81 83 MET A CA 1
ATOM 682 C C . MET A 1 83 ? -7.733 0.045 -3.740 1.00 97.81 83 MET A C 1
ATOM 684 O O . MET A 1 83 ? -6.747 -0.343 -4.366 1.00 97.81 83 MET A O 1
ATOM 688 N N . HIS A 1 84 ? -8.926 -0.538 -3.871 1.00 98.12 84 HIS A N 1
ATOM 689 C CA . HIS A 1 84 ? -9.170 -1.677 -4.756 1.00 98.12 84 HIS A CA 1
ATOM 690 C C . HIS A 1 84 ? -8.905 -1.329 -6.224 1.00 98.12 84 HIS A C 1
ATOM 692 O O . HIS A 1 84 ? -8.283 -2.105 -6.950 1.00 98.12 84 HIS A O 1
ATOM 698 N N . SER A 1 85 ? -9.316 -0.134 -6.656 1.00 97.81 85 SER A N 1
ATOM 699 C CA . SER A 1 85 ? -9.045 0.365 -8.009 1.00 97.81 85 SER A CA 1
ATOM 700 C C . SER A 1 85 ? -7.539 0.504 -8.247 1.00 97.81 85 SER A C 1
ATOM 702 O O . SER A 1 85 ? -7.034 0.070 -9.279 1.00 97.81 85 SER A O 1
ATOM 704 N N . TYR A 1 86 ? -6.796 1.022 -7.265 1.00 98.12 86 TYR A N 1
ATOM 705 C CA . TYR A 1 86 ? -5.337 1.116 -7.333 1.00 98.12 86 TYR A CA 1
ATOM 706 C C . TYR A 1 86 ? -4.662 -0.260 -7.462 1.00 98.12 86 TYR A C 1
ATOM 708 O O . TYR A 1 86 ? -3.764 -0.432 -8.288 1.00 98.12 86 TYR A O 1
ATOM 716 N N . VAL A 1 87 ? -5.108 -1.253 -6.683 1.00 98.12 87 VAL A N 1
ATOM 717 C CA . VAL A 1 87 ? -4.614 -2.640 -6.764 1.00 98.12 87 VAL A CA 1
ATOM 718 C C . VAL A 1 87 ? -4.963 -3.271 -8.113 1.00 98.12 87 VAL A C 1
ATOM 720 O O . VAL A 1 87 ? -4.105 -3.900 -8.730 1.00 98.12 87 VAL A O 1
ATOM 723 N N . THR A 1 88 ? -6.183 -3.050 -8.609 1.00 98.31 88 THR A N 1
ATOM 724 C CA . THR A 1 88 ? -6.634 -3.518 -9.929 1.00 98.31 88 THR A CA 1
ATOM 725 C C . THR A 1 88 ? -5.717 -3.006 -11.036 1.00 98.31 88 THR A C 1
ATOM 727 O O . THR A 1 88 ? -5.271 -3.783 -11.879 1.00 98.31 88 THR A O 1
ATOM 730 N N . GLU A 1 89 ? -5.377 -1.716 -11.015 1.00 97.44 89 GLU A N 1
ATOM 731 C CA . GLU A 1 89 ? -4.443 -1.130 -11.980 1.00 97.44 89 GLU A CA 1
ATOM 732 C C . GLU A 1 89 ? -3.038 -1.732 -11.869 1.00 97.44 89 GLU A C 1
ATOM 734 O O . GLU A 1 89 ? -2.427 -2.062 -12.885 1.00 97.44 89 GLU A O 1
ATOM 739 N N . ALA A 1 90 ? -2.529 -1.945 -10.651 1.00 95.88 90 ALA A N 1
ATOM 740 C CA . ALA A 1 90 ? -1.233 -2.593 -10.456 1.00 95.88 90 ALA A CA 1
ATOM 741 C C . ALA A 1 90 ? -1.209 -4.020 -11.038 1.00 95.88 90 ALA A C 1
ATOM 743 O O . ALA A 1 90 ? -0.257 -4.382 -11.729 1.00 95.88 90 ALA A O 1
ATOM 744 N N . VAL A 1 91 ? -2.274 -4.806 -10.835 1.00 96.88 91 VAL A N 1
ATOM 745 C CA . VAL A 1 91 ? -2.414 -6.147 -11.428 1.00 96.88 91 VAL A CA 1
ATOM 746 C C . VAL A 1 91 ? -2.528 -6.084 -12.951 1.00 96.88 91 VAL A C 1
ATOM 748 O O . VAL A 1 91 ? -1.899 -6.885 -13.635 1.00 96.88 91 VAL A O 1
ATOM 751 N N . ARG A 1 92 ? -3.279 -5.128 -13.510 1.00 96.75 92 ARG A N 1
ATOM 752 C CA . ARG A 1 92 ? -3.373 -4.946 -14.971 1.00 96.75 92 ARG A CA 1
ATOM 753 C C . ARG A 1 92 ? -2.014 -4.655 -15.593 1.00 96.75 92 ARG A C 1
ATOM 755 O O . ARG A 1 92 ? -1.674 -5.254 -16.608 1.00 96.75 92 ARG A O 1
ATOM 762 N N . ILE A 1 93 ? -1.228 -3.770 -14.979 1.00 94.38 93 ILE A N 1
ATOM 763 C CA . ILE A 1 93 ? 0.153 -3.489 -15.397 1.00 94.38 93 ILE A CA 1
ATOM 764 C C . ILE A 1 93 ? 0.985 -4.775 -15.318 1.00 94.38 93 ILE A C 1
ATOM 766 O O . ILE A 1 93 ? 1.653 -5.123 -16.288 1.00 94.38 93 ILE A O 1
ATOM 770 N N . MET A 1 94 ? 0.884 -5.517 -14.213 1.00 94.50 94 MET A N 1
ATOM 771 C CA . MET A 1 94 ? 1.591 -6.786 -14.027 1.00 94.50 94 MET A CA 1
ATOM 772 C C . MET A 1 94 ? 1.282 -7.810 -15.113 1.00 94.50 94 MET A C 1
ATOM 774 O O . MET A 1 94 ? 2.208 -8.379 -15.676 1.00 94.50 94 MET A O 1
ATOM 778 N N . LEU A 1 95 ? 0.013 -8.010 -15.458 1.00 93.62 95 LEU A N 1
ATOM 779 C CA . LEU A 1 95 ? -0.374 -8.969 -16.493 1.00 93.62 95 LEU A CA 1
ATOM 780 C C . LEU A 1 95 ? -0.056 -8.482 -17.910 1.00 93.62 95 LEU A C 1
ATOM 782 O O . LEU A 1 95 ? 0.188 -9.294 -18.793 1.00 93.62 95 LEU A O 1
ATOM 786 N N . ARG A 1 96 ? -0.057 -7.164 -18.143 1.00 92.88 96 ARG A N 1
ATOM 787 C CA . ARG A 1 96 ? 0.219 -6.590 -19.466 1.00 92.88 96 ARG A CA 1
ATOM 788 C C . ARG A 1 96 ? 1.707 -6.568 -19.810 1.00 92.88 96 ARG A C 1
ATOM 790 O O . ARG A 1 96 ? 2.051 -6.740 -20.972 1.00 92.88 96 ARG A O 1
ATOM 797 N N . TYR A 1 97 ? 2.565 -6.285 -18.832 1.00 85.69 97 TYR A N 1
ATOM 798 C CA . TYR A 1 97 ? 4.014 -6.156 -19.038 1.00 85.69 97 TYR A CA 1
ATOM 799 C C . TYR A 1 97 ? 4.804 -7.371 -18.539 1.00 85.69 97 TYR A C 1
ATOM 801 O O . TYR A 1 97 ? 5.994 -7.496 -18.832 1.00 85.69 97 TYR A O 1
ATOM 809 N N . GLY A 1 98 ? 4.169 -8.257 -17.773 1.00 81.62 98 GLY A N 1
ATOM 810 C CA . GLY A 1 98 ? 4.788 -9.462 -17.250 1.00 81.62 98 GLY A CA 1
ATOM 811 C C . GLY A 1 98 ? 4.898 -10.552 -18.306 1.00 81.62 98 GLY A C 1
ATOM 812 O O . GLY A 1 98 ? 4.020 -11.398 -18.419 1.00 81.62 98 GLY A O 1
ATOM 813 N N . ASN A 1 99 ? 6.001 -10.560 -19.054 1.00 81.00 99 ASN A N 1
ATOM 814 C CA . ASN A 1 99 ? 6.299 -11.622 -20.025 1.00 81.00 99 ASN A CA 1
ATOM 815 C C . ASN A 1 99 ? 6.943 -12.865 -19.381 1.00 81.00 99 ASN A C 1
ATOM 817 O O . ASN A 1 99 ? 7.216 -13.845 -20.069 1.00 81.00 99 ASN A O 1
ATOM 821 N N . SER A 1 100 ? 7.219 -12.833 -18.072 1.00 84.44 100 SER A N 1
ATOM 822 C CA . SER A 1 100 ? 7.876 -13.921 -17.344 1.00 84.44 100 SER A CA 1
ATOM 823 C C . SER A 1 100 ? 7.105 -14.324 -16.090 1.00 84.44 100 SER A C 1
ATOM 825 O O . SER A 1 100 ? 6.547 -13.483 -15.382 1.00 84.44 100 SER A O 1
ATOM 827 N N . HIS A 1 101 ? 7.179 -15.609 -15.733 1.00 82.94 101 HIS A N 1
ATOM 828 C CA . HIS A 1 101 ? 6.672 -16.110 -14.450 1.00 82.94 101 HIS A CA 1
ATOM 829 C C . HIS A 1 101 ? 7.292 -15.389 -13.243 1.00 82.94 101 HIS A C 1
ATOM 831 O O . HIS A 1 101 ? 6.641 -15.240 -12.215 1.00 82.94 101 HIS A O 1
ATOM 837 N N . THR A 1 102 ? 8.527 -14.896 -13.371 1.00 83.69 102 THR A N 1
ATOM 838 C CA . THR A 1 102 ? 9.232 -14.169 -12.303 1.00 83.69 102 THR A CA 1
ATOM 839 C C . THR A 1 102 ? 8.652 -12.785 -12.016 1.00 83.69 102 THR A C 1
ATOM 841 O O . THR A 1 102 ? 8.854 -12.255 -10.928 1.00 83.69 102 THR A O 1
ATOM 844 N N . SER A 1 103 ? 7.925 -12.197 -12.969 1.00 85.94 103 SER A N 1
ATOM 845 C CA . SER A 1 103 ? 7.270 -10.893 -12.806 1.00 85.94 103 SER A CA 1
ATOM 846 C C . SER A 1 103 ? 5.899 -10.982 -12.127 1.00 85.94 103 SER A C 1
ATOM 848 O O . SER A 1 103 ? 5.343 -9.961 -11.715 1.00 85.94 103 SER A O 1
ATOM 850 N N . PHE A 1 104 ? 5.356 -12.196 -11.993 1.00 91.56 104 PHE A N 1
ATOM 851 C CA . PHE A 1 104 ? 4.076 -12.437 -11.349 1.00 91.56 104 PHE A CA 1
ATOM 852 C C . PHE A 1 104 ? 4.223 -12.398 -9.827 1.00 91.56 104 PHE A C 1
ATOM 854 O O . PHE A 1 104 ? 5.049 -13.101 -9.248 1.00 91.56 104 PHE A O 1
ATOM 861 N N . ILE A 1 105 ? 3.384 -11.600 -9.166 1.00 96.06 105 ILE A N 1
ATOM 862 C CA . ILE A 1 105 ? 3.356 -11.460 -7.708 1.00 96.06 105 ILE A CA 1
ATOM 863 C C . ILE A 1 105 ? 2.067 -12.108 -7.183 1.00 96.06 105 ILE A C 1
ATOM 865 O O . ILE A 1 105 ? 1.010 -11.465 -7.207 1.00 96.06 105 ILE A O 1
ATOM 869 N N . PRO A 1 106 ? 2.122 -13.350 -6.655 1.00 96.38 106 PRO A N 1
ATOM 870 C CA . PRO A 1 106 ? 0.928 -14.086 -6.237 1.00 96.38 106 PRO A CA 1
ATOM 871 C C . PRO A 1 106 ? 0.079 -13.346 -5.202 1.00 96.38 106 PRO A C 1
ATOM 873 O O . PRO A 1 106 ? -1.146 -13.368 -5.274 1.00 96.38 106 PRO A O 1
ATOM 876 N N . LEU A 1 107 ? 0.722 -12.640 -4.267 1.00 95.69 107 LEU A N 1
ATOM 877 C CA . LEU A 1 107 ? 0.032 -11.878 -3.225 1.00 95.69 107 LEU A CA 1
ATOM 878 C C . LEU A 1 107 ? -0.826 -10.740 -3.799 1.00 95.69 107 LEU A C 1
ATOM 880 O O . LEU A 1 107 ? -1.896 -10.459 -3.269 1.00 95.69 107 LEU A O 1
ATOM 884 N N . LEU A 1 108 ? -0.379 -10.099 -4.881 1.00 95.81 108 LEU A N 1
ATOM 885 C CA . LEU A 1 108 ? -1.116 -9.010 -5.516 1.00 95.81 108 LEU A CA 1
ATOM 886 C C . LEU A 1 108 ? -2.360 -9.545 -6.243 1.00 95.81 108 LEU A C 1
ATOM 888 O O . LEU A 1 108 ? -3.442 -8.976 -6.118 1.00 95.81 108 LEU A O 1
ATOM 892 N N . TRP A 1 109 ? -2.216 -10.680 -6.934 1.00 96.81 109 TRP A N 1
ATOM 893 C CA . TRP A 1 109 ? -3.328 -11.380 -7.581 1.00 96.81 109 TRP A CA 1
ATOM 894 C C . TRP A 1 109 ? -4.363 -11.896 -6.573 1.00 96.81 109 TRP A C 1
ATOM 896 O O . TRP A 1 109 ? -5.555 -11.630 -6.719 1.00 96.81 109 TRP A O 1
ATOM 906 N N . ALA A 1 110 ? -3.913 -12.585 -5.519 1.00 97.56 110 ALA A N 1
ATOM 907 C CA . ALA A 1 110 ? -4.791 -13.065 -4.453 1.00 97.56 110 ALA A CA 1
ATOM 908 C C . ALA A 1 110 ? -5.511 -11.903 -3.753 1.00 97.56 110 ALA A C 1
ATOM 910 O O . ALA A 1 110 ? -6.710 -11.977 -3.506 1.00 97.56 110 ALA A O 1
ATOM 911 N N . GLY A 1 111 ? -4.799 -10.798 -3.508 1.00 96.81 111 GLY A N 1
ATOM 912 C CA . GLY A 1 111 ? -5.366 -9.586 -2.926 1.00 96.81 111 GLY A CA 1
ATOM 913 C C . GLY A 1 111 ? -6.467 -8.946 -3.770 1.00 96.81 111 GLY A C 1
ATOM 914 O O . GLY A 1 111 ? -7.435 -8.451 -3.202 1.00 96.81 111 GLY A O 1
ATOM 915 N N . LEU A 1 112 ? -6.344 -8.975 -5.102 1.00 98.06 112 LEU A N 1
ATOM 916 C CA . LEU A 1 112 ? -7.396 -8.520 -6.014 1.00 98.06 112 LEU A CA 1
ATOM 917 C C . LEU A 1 112 ? -8.626 -9.437 -5.956 1.00 98.06 112 LEU A C 1
ATOM 919 O O . LEU A 1 112 ? -9.745 -8.954 -5.822 1.00 98.06 112 LEU A O 1
ATOM 923 N N . ARG A 1 113 ? -8.423 -10.757 -6.049 1.00 98.31 113 ARG A N 1
ATOM 924 C CA . ARG A 1 113 ? -9.517 -11.743 -6.064 1.00 98.31 113 ARG A CA 1
ATOM 925 C C . ARG A 1 113 ? -10.309 -11.749 -4.754 1.00 98.31 113 ARG A C 1
ATOM 927 O O . ARG A 1 113 ? -11.535 -11.776 -4.779 1.00 98.31 113 ARG A O 1
ATOM 934 N N . ASP A 1 114 ? -9.604 -11.707 -3.626 1.00 98.06 114 ASP A N 1
AT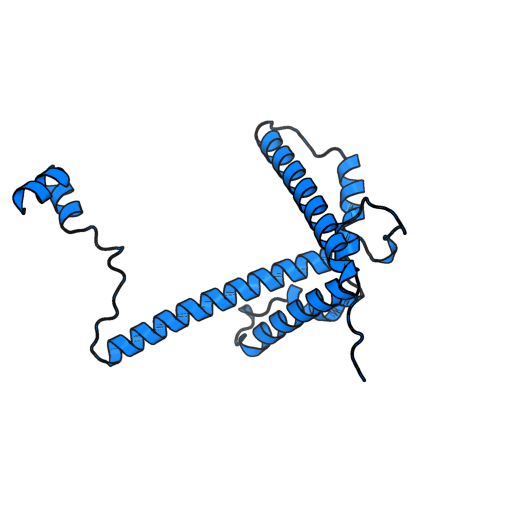OM 935 C CA . ASP A 1 114 ? -10.172 -11.909 -2.290 1.00 98.06 114 ASP A CA 1
ATOM 936 C C . ASP A 1 114 ? -10.343 -10.577 -1.529 1.00 98.06 114 ASP A C 1
ATOM 938 O O . ASP A 1 114 ? -10.368 -10.550 -0.295 1.00 98.06 114 ASP A O 1
ATOM 942 N N . TRP A 1 115 ? -10.430 -9.442 -2.239 1.00 97.56 115 TRP A N 1
ATOM 943 C CA . TRP A 1 115 ? -10.438 -8.105 -1.627 1.00 97.56 115 TRP A CA 1
ATOM 944 C C . TRP A 1 115 ? -11.561 -7.925 -0.596 1.00 97.56 115 TRP A C 1
ATOM 946 O O . TRP A 1 115 ? -11.328 -7.449 0.521 1.00 97.56 115 TRP A O 1
ATOM 956 N N . GLU A 1 116 ? -12.778 -8.348 -0.943 1.00 97.06 116 GLU A N 1
ATOM 957 C CA . GLU A 1 116 ? -13.973 -8.162 -0.111 1.00 97.06 116 GLU A CA 1
ATOM 958 C C . GLU A 1 116 ? -13.938 -8.987 1.182 1.00 97.06 116 GLU A C 1
ATOM 960 O O . GLU A 1 116 ? -14.392 -8.521 2.224 1.00 97.06 116 GLU A O 1
ATOM 965 N N . THR A 1 117 ? -13.330 -10.175 1.158 1.00 96.81 117 THR A N 1
ATOM 966 C CA . THR A 1 117 ? -13.248 -11.080 2.320 1.00 96.81 117 THR A CA 1
ATOM 967 C C . THR A 1 117 ? -11.983 -10.873 3.158 1.00 96.81 117 THR A C 1
ATOM 969 O O . THR A 1 117 ? -11.886 -11.356 4.291 1.00 96.81 117 THR A O 1
ATOM 972 N N . SER A 1 118 ? -11.013 -10.129 2.627 1.00 97.00 118 SER A N 1
ATOM 973 C CA . SER A 1 118 ? -9.730 -9.868 3.271 1.00 97.00 118 SER A CA 1
ATOM 974 C C . SER A 1 118 ? -9.851 -9.016 4.537 1.00 97.00 118 SER A C 1
ATOM 976 O O . SER A 1 118 ? -10.611 -8.050 4.607 1.00 97.00 118 SER A O 1
ATOM 978 N N . SER A 1 119 ? -9.025 -9.337 5.536 1.00 96.56 119 SER A N 1
ATOM 979 C CA . SER A 1 119 ? -8.833 -8.490 6.717 1.00 96.56 119 SER A CA 1
ATOM 980 C C . SER A 1 119 ? -8.175 -7.156 6.347 1.00 96.56 119 SER A C 1
ATOM 982 O O . SER A 1 119 ? -7.524 -7.028 5.303 1.00 96.56 119 SER A O 1
ATOM 984 N N . ALA A 1 120 ? -8.280 -6.160 7.230 1.00 95.88 120 ALA A N 1
ATOM 985 C CA . ALA A 1 120 ? -7.628 -4.865 7.025 1.00 95.88 120 ALA A CA 1
ATOM 986 C C . ALA A 1 120 ? -6.106 -4.992 6.896 1.00 95.88 120 ALA A C 1
ATOM 988 O O . ALA A 1 120 ? -5.484 -4.279 6.110 1.00 95.88 120 ALA A O 1
ATOM 989 N N . TRP A 1 121 ? -5.498 -5.929 7.627 1.00 94.56 121 TRP A N 1
ATOM 990 C CA . TRP A 1 121 ? -4.076 -6.228 7.488 1.00 94.56 121 TRP A CA 1
ATOM 991 C C . TRP A 1 121 ? -3.715 -6.743 6.102 1.00 94.56 121 TRP A C 1
ATOM 993 O O . TRP A 1 121 ? -2.759 -6.261 5.495 1.00 94.56 121 TRP A O 1
ATOM 1003 N N . THR A 1 122 ? -4.484 -7.702 5.582 1.00 95.94 122 THR A N 1
ATOM 1004 C CA . THR A 1 122 ? -4.248 -8.246 4.244 1.00 95.94 122 THR A CA 1
ATOM 1005 C C . THR A 1 122 ? -4.406 -7.156 3.188 1.00 95.94 122 THR A C 1
ATOM 1007 O O . THR A 1 122 ? -3.503 -6.997 2.370 1.00 95.94 122 THR A O 1
ATOM 1010 N N . ARG A 1 123 ? -5.461 -6.329 3.265 1.00 97.81 123 ARG A N 1
ATOM 1011 C CA . ARG A 1 123 ? -5.647 -5.164 2.377 1.00 97.81 123 ARG A CA 1
ATOM 1012 C C . ARG A 1 123 ? -4.459 -4.200 2.442 1.00 97.81 123 ARG A C 1
ATOM 1014 O O . ARG A 1 123 ? -3.911 -3.830 1.406 1.00 97.81 123 ARG A O 1
ATOM 1021 N N . GLY A 1 124 ? -4.000 -3.865 3.649 1.00 96.00 124 GLY A N 1
ATOM 1022 C CA . GLY A 1 124 ? -2.822 -3.022 3.862 1.00 96.00 124 GLY A CA 1
ATOM 1023 C C . GLY A 1 124 ? -1.547 -3.598 3.237 1.00 96.00 124 GLY A C 1
ATOM 1024 O O . GLY A 1 124 ? -0.835 -2.890 2.526 1.00 96.00 124 GLY A O 1
ATOM 1025 N N . LYS A 1 125 ? -1.274 -4.896 3.429 1.00 95.19 125 LYS A N 1
ATOM 1026 C CA . LYS A 1 125 ? -0.119 -5.565 2.806 1.00 95.19 125 LYS A CA 1
ATOM 1027 C C . LYS A 1 125 ? -0.210 -5.575 1.283 1.00 95.19 125 LYS A C 1
ATOM 1029 O O . LYS A 1 125 ? 0.781 -5.282 0.620 1.00 95.19 125 LYS A O 1
ATOM 1034 N N . VAL A 1 126 ? -1.382 -5.882 0.731 1.00 97.62 126 VAL A N 1
ATOM 1035 C CA . VAL A 1 126 ? -1.617 -5.876 -0.720 1.00 97.62 126 VAL A CA 1
ATOM 1036 C C . VAL A 1 126 ? -1.372 -4.481 -1.295 1.00 97.62 126 VAL A C 1
ATOM 1038 O O . VAL A 1 126 ? -0.702 -4.362 -2.316 1.00 97.62 126 VAL A O 1
ATOM 1041 N N . LEU A 1 127 ? -1.815 -3.419 -0.613 1.00 97.62 127 LEU A N 1
ATOM 1042 C CA . LEU A 1 127 ? -1.557 -2.036 -1.027 1.00 97.62 127 LEU A CA 1
ATOM 1043 C C . LEU A 1 127 ? -0.074 -1.671 -1.017 1.00 97.62 127 LEU A C 1
ATOM 1045 O O . LEU A 1 127 ? 0.402 -1.041 -1.960 1.00 97.62 127 LEU A O 1
ATOM 1049 N N . LEU A 1 128 ? 0.668 -2.077 0.017 1.00 95.88 128 LEU A N 1
ATOM 1050 C CA . LEU A 1 128 ? 2.114 -1.851 0.074 1.00 95.88 128 LEU A CA 1
ATOM 1051 C C . LEU A 1 128 ? 2.833 -2.557 -1.080 1.00 95.88 128 LEU A C 1
ATOM 1053 O O . LEU A 1 128 ? 3.686 -1.962 -1.734 1.00 95.88 128 LEU A O 1
ATOM 1057 N N . VAL A 1 129 ? 2.450 -3.799 -1.377 1.00 96.19 129 VAL A N 1
ATOM 1058 C CA . VAL A 1 129 ? 3.002 -4.557 -2.506 1.00 96.19 129 VAL A CA 1
ATOM 1059 C C . VAL A 1 129 ? 2.637 -3.906 -3.839 1.00 96.19 129 VAL A C 1
ATOM 1061 O O . VAL A 1 129 ? 3.513 -3.736 -4.684 1.00 96.19 129 VAL A O 1
ATOM 1064 N N . ALA A 1 130 ? 1.384 -3.478 -4.012 1.00 96.56 130 ALA A N 1
ATOM 1065 C CA . ALA A 1 130 ? 0.924 -2.768 -5.204 1.00 96.56 130 ALA A CA 1
ATOM 1066 C C . ALA A 1 130 ? 1.735 -1.487 -5.440 1.00 96.56 130 ALA A C 1
ATOM 1068 O O . ALA A 1 130 ? 2.176 -1.221 -6.559 1.00 96.56 130 ALA A O 1
ATOM 1069 N N . ARG A 1 131 ? 1.968 -0.714 -4.373 1.00 97.00 131 ARG A N 1
ATOM 1070 C CA . ARG A 1 131 ? 2.768 0.510 -4.413 1.00 97.00 131 ARG A CA 1
ATOM 1071 C C . ARG A 1 131 ? 4.210 0.221 -4.817 1.00 97.00 131 ARG A C 1
ATOM 1073 O O . ARG A 1 131 ? 4.687 0.806 -5.786 1.00 97.00 131 ARG A O 1
ATOM 1080 N N . ASN A 1 132 ? 4.874 -0.700 -4.121 1.00 94.44 132 ASN A N 1
ATOM 1081 C CA . ASN A 1 132 ? 6.262 -1.066 -4.408 1.00 94.44 132 ASN A CA 1
ATOM 1082 C C . ASN A 1 132 ? 6.419 -1.578 -5.846 1.00 94.44 132 ASN A C 1
ATOM 1084 O O . ASN A 1 132 ? 7.390 -1.242 -6.522 1.00 94.44 132 ASN A O 1
ATOM 1088 N N . TYR A 1 133 ? 5.443 -2.352 -6.330 1.00 94.62 133 TYR A N 1
ATOM 1089 C CA . TYR A 1 133 ? 5.412 -2.828 -7.706 1.00 94.62 133 TYR A CA 1
ATOM 1090 C C . TYR A 1 133 ? 5.319 -1.671 -8.707 1.00 94.62 133 TYR A C 1
ATOM 1092 O O . TYR A 1 133 ? 6.129 -1.591 -9.628 1.00 94.62 133 TYR A O 1
ATOM 1100 N N . ARG A 1 134 ? 4.391 -0.725 -8.508 1.00 94.06 134 ARG A N 1
ATOM 1101 C CA . ARG A 1 134 ? 4.276 0.453 -9.382 1.00 94.06 134 ARG A CA 1
ATOM 1102 C C . ARG A 1 134 ? 5.540 1.308 -9.366 1.00 94.06 134 ARG A C 1
ATOM 1104 O O . ARG A 1 134 ? 5.994 1.713 -10.429 1.00 94.06 134 ARG A O 1
ATOM 1111 N N . GLU A 1 135 ? 6.136 1.540 -8.199 1.00 93.12 135 GLU A N 1
ATOM 1112 C CA . GLU A 1 135 ? 7.406 2.268 -8.082 1.00 93.12 135 GLU A CA 1
ATOM 1113 C C . GLU A 1 135 ? 8.553 1.541 -8.809 1.00 93.12 135 GLU A C 1
ATOM 1115 O O . GLU A 1 135 ? 9.387 2.178 -9.453 1.00 93.12 135 GLU A O 1
ATOM 1120 N N . ALA A 1 136 ? 8.604 0.206 -8.756 1.00 90.69 136 ALA A N 1
ATOM 1121 C CA . ALA A 1 136 ? 9.574 -0.582 -9.515 1.00 90.69 136 ALA A CA 1
ATOM 1122 C C . ALA A 1 136 ? 9.350 -0.476 -11.032 1.00 90.69 136 ALA A C 1
ATOM 1124 O O . ALA A 1 136 ? 10.309 -0.257 -11.770 1.00 90.69 136 ALA A O 1
ATOM 1125 N N . VAL A 1 137 ? 8.098 -0.561 -11.491 1.00 89.62 137 VAL A N 1
ATOM 1126 C CA . VAL A 1 137 ? 7.745 -0.409 -12.910 1.00 89.62 137 VAL A CA 1
ATOM 1127 C C . VAL A 1 137 ? 8.099 0.984 -13.426 1.00 89.62 137 VAL A C 1
ATOM 1129 O O . VAL A 1 137 ? 8.693 1.099 -14.494 1.00 89.62 137 VAL A O 1
ATOM 1132 N N . GLU A 1 138 ? 7.779 2.046 -12.684 1.00 90.94 138 GLU A N 1
ATOM 1133 C CA . GLU A 1 138 ? 8.113 3.414 -13.096 1.00 90.94 138 GLU A CA 1
ATOM 1134 C C . GLU A 1 138 ? 9.629 3.643 -13.155 1.00 90.94 138 GLU A C 1
ATOM 1136 O O . GLU A 1 138 ? 10.123 4.212 -14.129 1.00 90.94 138 GLU A O 1
ATOM 1141 N N . ARG A 1 139 ? 10.397 3.111 -12.192 1.00 88.06 139 ARG A N 1
ATOM 1142 C CA . ARG A 1 139 ? 11.869 3.132 -12.267 1.00 88.06 139 ARG A CA 1
ATOM 1143 C C . ARG A 1 139 ? 12.398 2.367 -13.481 1.00 88.06 139 ARG A C 1
ATOM 1145 O O . ARG A 1 139 ? 13.280 2.868 -14.171 1.00 88.06 139 ARG A O 1
ATOM 1152 N N . GLY A 1 140 ? 11.837 1.194 -13.778 1.00 86.62 140 GLY A N 1
ATOM 1153 C CA . GLY A 1 140 ? 12.204 0.412 -14.961 1.00 86.62 140 GLY A CA 1
ATOM 1154 C C . GLY A 1 140 ? 11.912 1.152 -16.271 1.00 86.62 140 GLY A C 1
ATOM 1155 O O . GLY A 1 140 ? 12.755 1.185 -17.165 1.00 86.62 140 GLY A O 1
ATOM 1156 N N . LYS A 1 141 ? 10.759 1.828 -16.374 1.00 86.25 141 LYS A N 1
ATOM 1157 C CA . LYS A 1 141 ? 10.418 2.669 -17.537 1.00 86.25 141 LYS A CA 1
ATOM 1158 C C . LYS A 1 141 ? 11.411 3.811 -17.729 1.00 86.25 141 LYS A C 1
ATOM 1160 O O . LYS A 1 141 ? 11.828 4.051 -18.857 1.00 86.25 141 LYS A O 1
ATOM 1165 N N . GLN A 1 142 ? 11.800 4.492 -16.650 1.00 83.31 142 GLN A N 1
ATOM 1166 C CA . GLN A 1 142 ? 12.798 5.565 -16.705 1.00 83.31 142 GLN A CA 1
ATOM 1167 C C . GLN A 1 142 ? 14.151 5.037 -17.193 1.00 83.31 142 GLN A C 1
ATOM 1169 O O . GLN A 1 142 ? 14.746 5.620 -18.096 1.00 83.31 142 GLN A O 1
ATOM 1174 N N . GLN A 1 143 ? 14.606 3.896 -16.670 1.00 80.75 143 GLN A N 1
ATOM 1175 C CA . GLN A 1 143 ? 15.856 3.264 -17.104 1.00 80.75 143 GLN A CA 1
ATOM 1176 C C . GLN A 1 143 ? 15.825 2.868 -18.587 1.00 80.75 143 GLN A C 1
ATOM 1178 O O . GLN A 1 143 ? 16.763 3.184 -19.317 1.00 80.75 143 GLN A O 1
ATOM 1183 N N . HIS A 1 144 ? 14.740 2.248 -19.060 1.00 77.19 144 HIS A N 1
ATOM 1184 C CA . HIS A 1 144 ? 14.595 1.890 -20.474 1.00 77.19 144 HIS A CA 1
ATOM 1185 C C . HIS A 1 144 ? 14.466 3.106 -21.395 1.00 77.19 144 HIS A C 1
ATOM 1187 O O . HIS A 1 144 ? 14.976 3.077 -22.513 1.00 77.19 144 HIS A O 1
ATOM 1193 N N . ALA A 1 145 ? 13.810 4.180 -20.949 1.00 76.12 145 ALA A N 1
ATOM 1194 C CA . ALA A 1 145 ? 13.760 5.429 -21.700 1.00 76.12 145 ALA A CA 1
ATOM 1195 C C . ALA A 1 145 ? 15.164 6.027 -21.853 1.00 76.12 145 ALA A C 1
ATOM 1197 O O . ALA A 1 145 ? 15.553 6.371 -22.963 1.00 76.12 145 ALA A O 1
ATOM 1198 N N . HIS A 1 146 ? 15.959 6.065 -20.777 1.00 68.25 146 HIS A N 1
ATOM 1199 C CA . HIS A 1 146 ? 17.354 6.502 -20.848 1.00 68.25 146 HIS A CA 1
ATOM 1200 C C . HIS A 1 146 ? 18.199 5.622 -21.777 1.00 68.25 146 HIS A C 1
ATOM 1202 O O . HIS A 1 146 ? 18.976 6.155 -22.563 1.00 68.25 146 HIS A O 1
ATOM 1208 N N . GLN A 1 147 ? 18.020 4.298 -21.738 1.00 71.38 147 GLN A N 1
ATOM 1209 C CA . GLN A 1 147 ? 18.708 3.378 -22.650 1.00 71.38 147 GLN A CA 1
ATOM 1210 C C . GLN A 1 147 ? 18.346 3.648 -24.112 1.00 71.38 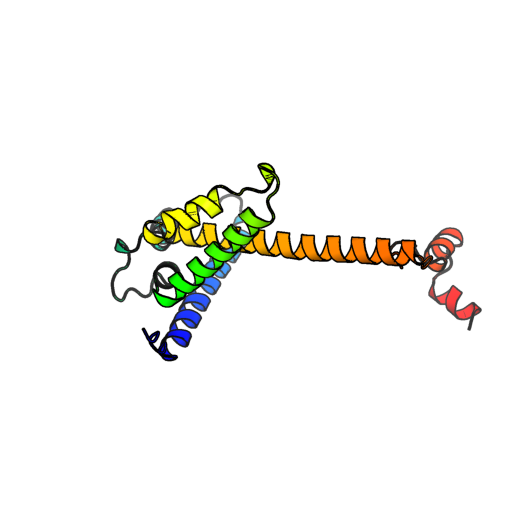147 GLN A C 1
ATOM 1212 O O . GLN A 1 147 ? 19.247 3.845 -24.917 1.00 71.38 147 GLN A O 1
ATOM 1217 N N . LYS A 1 148 ? 17.054 3.758 -24.447 1.00 73.06 148 LYS A N 1
ATOM 1218 C CA . LYS A 1 148 ? 16.613 4.056 -25.819 1.00 73.06 148 LYS A CA 1
ATOM 1219 C C . LYS A 1 148 ? 17.090 5.415 -26.313 1.00 73.06 148 LYS A C 1
ATOM 1221 O O . LYS A 1 148 ? 17.472 5.532 -27.469 1.00 73.06 148 LYS A O 1
ATOM 1226 N N . THR A 1 149 ? 17.079 6.441 -25.463 1.00 70.56 149 THR A N 1
ATOM 1227 C CA . THR A 1 149 ? 17.621 7.756 -25.828 1.00 70.56 149 THR A CA 1
ATOM 1228 C C . THR A 1 149 ? 19.120 7.666 -26.090 1.00 70.56 149 THR A C 1
ATOM 1230 O O . THR A 1 149 ? 19.591 8.232 -27.069 1.00 70.56 149 THR A O 1
ATOM 1233 N N . ASN A 1 150 ? 19.865 6.915 -25.276 1.00 65.44 150 ASN A N 1
ATOM 1234 C CA . ASN A 1 150 ? 21.296 6.705 -25.491 1.00 65.44 150 ASN A CA 1
ATOM 1235 C C . ASN A 1 150 ? 21.581 5.905 -26.771 1.00 65.44 150 ASN A C 1
ATOM 1237 O O . ASN A 1 150 ? 22.491 6.263 -27.509 1.00 65.44 150 ASN A O 1
ATOM 1241 N N . GLU A 1 151 ? 20.794 4.864 -27.059 1.00 68.12 151 GLU A N 1
ATOM 1242 C CA . GLU A 1 151 ? 20.868 4.098 -28.311 1.00 68.12 151 GLU A CA 1
ATOM 1243 C C . GLU A 1 151 ? 20.557 4.980 -29.526 1.00 68.12 151 GLU A C 1
ATOM 1245 O O . GLU A 1 151 ? 21.263 4.921 -30.529 1.00 68.12 151 GLU A O 1
ATOM 1250 N N . LEU A 1 152 ? 19.533 5.833 -29.429 1.00 70.06 152 LEU A N 1
ATOM 1251 C CA . LEU A 1 152 ? 19.145 6.742 -30.501 1.00 70.06 152 LEU A CA 1
ATOM 1252 C C . LEU A 1 152 ? 20.217 7.815 -30.735 1.00 70.06 152 LEU A C 1
ATOM 1254 O O . LEU A 1 152 ? 20.592 8.045 -31.880 1.00 70.06 152 LEU A O 1
ATOM 1258 N N . LEU A 1 153 ? 20.778 8.399 -29.672 1.00 66.94 153 LEU A N 1
ATOM 1259 C CA . LEU A 1 153 ? 21.918 9.318 -29.763 1.00 66.94 153 LEU A CA 1
ATOM 1260 C C . LEU A 1 153 ? 23.123 8.640 -30.429 1.00 66.94 153 LEU A C 1
ATOM 1262 O O . LEU A 1 153 ? 23.627 9.160 -31.425 1.00 66.94 153 LEU A O 1
ATOM 1266 N N . ALA A 1 154 ? 23.498 7.438 -29.976 1.00 68.94 154 ALA A N 1
ATOM 1267 C CA . ALA A 1 154 ? 24.581 6.662 -30.578 1.00 68.94 154 ALA A CA 1
ATOM 1268 C C . ALA A 1 154 ? 24.321 6.362 -32.067 1.00 68.94 154 ALA A C 1
ATOM 1270 O O . ALA A 1 154 ? 25.221 6.502 -32.893 1.00 68.94 154 ALA A O 1
ATOM 1271 N N . SER A 1 155 ? 23.080 6.024 -32.438 1.00 68.56 155 SER A N 1
ATOM 1272 C CA . SER A 1 155 ? 22.692 5.786 -33.837 1.00 68.56 155 SER A CA 1
ATOM 1273 C C . SER A 1 155 ? 22.755 7.043 -34.713 1.00 68.56 155 SER A C 1
ATOM 1275 O O . SER A 1 155 ? 22.954 6.943 -35.921 1.00 68.56 155 SER A O 1
ATOM 1277 N N . MET A 1 156 ? 22.634 8.229 -34.111 1.00 71.06 156 MET A N 1
ATOM 1278 C CA . MET A 1 156 ? 22.773 9.526 -34.779 1.00 71.06 156 MET A CA 1
ATOM 1279 C C . MET A 1 156 ? 24.229 10.023 -34.822 1.00 71.06 156 MET A C 1
ATOM 1281 O O . MET A 1 156 ? 24.469 11.153 -35.243 1.00 71.06 156 MET A O 1
ATOM 1285 N N . GLY A 1 157 ? 25.200 9.215 -34.375 1.00 65.81 157 GLY A N 1
ATOM 1286 C CA . GLY A 1 157 ? 26.604 9.622 -34.260 1.00 65.81 157 GLY A CA 1
ATOM 1287 C C . GLY A 1 157 ? 26.848 10.681 -33.180 1.00 65.81 157 GLY A C 1
ATOM 1288 O O . GLY A 1 157 ? 27.910 11.301 -33.152 1.00 65.81 157 GLY A O 1
ATOM 1289 N N . LEU A 1 158 ? 25.866 10.910 -32.304 1.00 63.97 158 LEU A N 1
ATOM 1290 C CA . LEU A 1 158 ? 25.995 11.761 -31.132 1.00 63.97 158 LEU A CA 1
ATOM 1291 C C . LEU A 1 158 ? 26.411 10.867 -29.970 1.00 63.97 158 LEU A C 1
ATOM 1293 O O . LEU A 1 158 ? 25.661 9.984 -29.560 1.00 63.97 158 LEU A O 1
ATOM 1297 N N . GLU A 1 159 ? 27.606 11.090 -29.432 1.00 62.94 159 GLU A N 1
ATOM 1298 C CA . GLU A 1 159 ? 28.055 10.368 -28.244 1.00 62.94 159 GLU A CA 1
ATOM 1299 C C . GLU A 1 159 ? 27.006 10.537 -27.128 1.00 62.94 159 GLU A C 1
ATOM 1301 O O . GLU A 1 159 ? 26.710 11.679 -26.739 1.00 62.94 159 GLU A O 1
ATOM 1306 N N . PRO A 1 160 ? 26.396 9.438 -26.629 1.00 59.91 160 PRO A N 1
ATOM 1307 C CA . PRO A 1 160 ? 25.479 9.519 -25.511 1.00 59.91 160 PRO A CA 1
ATOM 1308 C C . PRO A 1 160 ? 26.240 10.200 -24.390 1.00 59.91 160 PRO A C 1
ATOM 1310 O O . PRO A 1 160 ? 27.354 9.796 -24.064 1.00 59.91 160 PRO A O 1
ATOM 1313 N N . SER A 1 161 ? 25.679 11.277 -23.846 1.00 58.34 161 SER A N 1
ATOM 1314 C CA . SER A 1 161 ? 26.323 12.077 -22.811 1.00 58.34 161 SER A CA 1
ATOM 1315 C C . SER A 1 161 ? 26.427 11.227 -21.545 1.00 58.34 161 SER A C 1
ATOM 1317 O O . SER A 1 161 ? 25.600 11.319 -20.638 1.00 58.34 161 SER A O 1
ATOM 1319 N N . HIS A 1 162 ? 27.409 10.327 -21.507 1.00 51.53 162 HIS A N 1
ATOM 1320 C CA . HIS A 1 162 ? 27.773 9.553 -20.347 1.00 51.53 162 HIS A CA 1
ATOM 1321 C C . HIS A 1 162 ? 28.038 10.577 -19.264 1.00 51.53 162 HIS A C 1
ATOM 1323 O O . HIS A 1 162 ? 28.961 11.383 -19.367 1.00 51.53 162 HIS A O 1
ATOM 1329 N N . SER A 1 163 ? 27.140 10.591 -18.283 1.00 49.00 163 SER A N 1
ATOM 1330 C CA . SER A 1 163 ? 27.206 11.446 -17.115 1.00 49.00 163 SER A CA 1
ATOM 1331 C C . SER A 1 163 ? 28.664 11.555 -16.669 1.00 49.00 163 SER A C 1
ATOM 1333 O O . SER A 1 163 ? 29.261 10.572 -16.225 1.00 49.00 163 SER A O 1
ATOM 1335 N N . LEU A 1 164 ? 29.248 12.751 -16.811 1.00 52.28 164 LEU A N 1
ATOM 1336 C CA . LEU A 1 164 ? 30.631 13.079 -16.438 1.00 52.28 164 LEU A CA 1
ATOM 1337 C C . LEU A 1 164 ? 30.895 12.894 -14.927 1.00 52.28 164 LEU A C 1
ATOM 1339 O O . LEU A 1 164 ? 31.975 13.203 -14.438 1.00 52.28 164 LEU A O 1
ATOM 1343 N N . ALA A 1 165 ? 29.926 12.363 -14.179 1.00 55.09 165 ALA A N 1
ATOM 1344 C CA . ALA A 1 165 ? 29.970 12.098 -12.751 1.00 55.09 165 ALA A CA 1
ATOM 1345 C C . ALA A 1 165 ? 30.981 11.013 -12.330 1.00 55.09 165 ALA A C 1
ATOM 1347 O O . ALA A 1 165 ? 31.238 10.880 -11.138 1.00 55.09 165 ALA A O 1
ATOM 1348 N N . HIS A 1 166 ? 31.565 10.247 -13.264 1.00 51.22 166 HIS A N 1
ATOM 1349 C CA . HIS A 1 166 ? 32.544 9.200 -12.932 1.00 51.22 166 HIS A CA 1
ATOM 1350 C C . HIS A 1 166 ? 33.944 9.378 -13.522 1.00 51.22 166 HIS A C 1
ATOM 1352 O O . HIS A 1 166 ? 34.810 8.527 -13.300 1.00 51.22 166 HIS A O 1
ATOM 1358 N N . LEU A 1 167 ? 34.215 10.497 -14.193 1.00 47.69 167 LEU A N 1
ATOM 1359 C CA . LEU A 1 167 ? 35.596 10.919 -14.369 1.00 47.69 167 LEU A CA 1
ATOM 1360 C C . LEU A 1 167 ? 35.956 11.750 -13.134 1.00 47.69 167 LEU A C 1
ATOM 1362 O O . LEU A 1 167 ? 35.410 12.842 -12.982 1.00 47.69 167 LEU A O 1
ATOM 1366 N N . PRO A 1 168 ? 36.846 11.283 -12.229 1.00 50.06 168 PRO A N 1
ATOM 1367 C CA . PRO A 1 168 ? 37.484 12.223 -11.319 1.00 50.06 168 PRO A CA 1
ATOM 1368 C C . PRO A 1 168 ? 38.056 13.319 -12.211 1.00 50.06 168 PRO A C 1
ATOM 1370 O O . PRO A 1 168 ? 38.787 13.004 -13.156 1.00 50.06 168 PRO A O 1
ATOM 1373 N N . SER A 1 169 ? 37.655 14.568 -11.971 1.00 56.88 169 SER A N 1
ATOM 1374 C CA . SER A 1 169 ? 38.127 15.703 -12.755 1.00 56.88 169 SER A CA 1
ATOM 1375 C C . SER A 1 169 ? 39.643 15.583 -12.928 1.00 56.88 169 SER A C 1
ATOM 1377 O O . SER A 1 169 ? 40.345 15.118 -12.022 1.00 56.88 169 SER A O 1
ATOM 1379 N N . LEU A 1 170 ? 40.178 15.960 -14.091 1.00 55.88 170 LEU A N 1
ATOM 1380 C CA . LEU A 1 170 ? 41.631 15.929 -14.319 1.00 55.88 170 LEU A CA 1
ATOM 1381 C C . LEU A 1 170 ? 42.390 16.634 -13.176 1.00 55.88 170 LEU A C 1
ATOM 1383 O O . LEU A 1 170 ? 43.454 16.167 -12.766 1.00 55.88 170 LEU A O 1
ATOM 1387 N N . SER A 1 171 ? 41.759 17.642 -12.560 1.00 57.25 171 SER A N 1
ATOM 1388 C CA . SER A 1 171 ? 42.211 18.303 -11.337 1.00 57.25 171 SER A CA 1
ATOM 1389 C C . SER A 1 171 ? 42.304 17.385 -10.106 1.00 57.25 171 SER A C 1
ATOM 1391 O O . SER A 1 171 ? 43.294 17.466 -9.388 1.00 57.25 171 SER A O 1
ATOM 1393 N N . ALA A 1 172 ? 41.366 16.462 -9.864 1.00 56.38 172 ALA A N 1
ATOM 1394 C CA . ALA A 1 172 ? 41.406 15.537 -8.724 1.00 56.38 172 ALA A CA 1
ATOM 1395 C C . ALA A 1 172 ? 42.516 14.476 -8.850 1.00 56.38 172 ALA A C 1
ATOM 1397 O O . ALA A 1 172 ? 43.155 14.110 -7.859 1.00 56.38 172 ALA A O 1
ATOM 1398 N N . ARG A 1 173 ? 42.796 13.994 -10.071 1.00 61.12 173 ARG A N 1
ATOM 1399 C CA . ARG A 1 173 ? 43.927 13.077 -10.314 1.00 61.12 173 ARG A CA 1
ATOM 1400 C C . ARG A 1 173 ? 45.277 13.798 -10.265 1.00 61.12 173 ARG A C 1
ATOM 1402 O O . ARG A 1 173 ? 46.222 13.243 -9.708 1.00 61.12 173 ARG A O 1
ATOM 1409 N N . GLN A 1 174 ? 45.376 15.023 -10.788 1.00 61.72 174 GLN A N 1
ATOM 1410 C CA . GLN A 1 174 ? 46.604 15.828 -10.707 1.00 61.72 174 GLN A CA 1
ATOM 1411 C C . GLN A 1 174 ? 46.905 16.300 -9.278 1.00 61.72 174 GLN A C 1
ATOM 1413 O O . GLN A 1 174 ? 48.062 16.235 -8.865 1.00 61.72 174 GLN A O 1
ATOM 1418 N N . ALA A 1 175 ? 45.887 16.671 -8.493 1.00 61.09 175 ALA A N 1
ATOM 1419 C CA . ALA A 1 175 ? 46.044 17.032 -7.082 1.00 61.09 175 ALA A CA 1
ATOM 1420 C C . ALA A 1 175 ? 46.614 15.870 -6.255 1.00 61.09 175 ALA A C 1
ATOM 1422 O O . ALA A 1 175 ? 47.542 16.056 -5.471 1.00 61.09 175 ALA A O 1
ATOM 1423 N N . ARG A 1 176 ? 46.134 14.640 -6.492 1.00 64.50 176 ARG A N 1
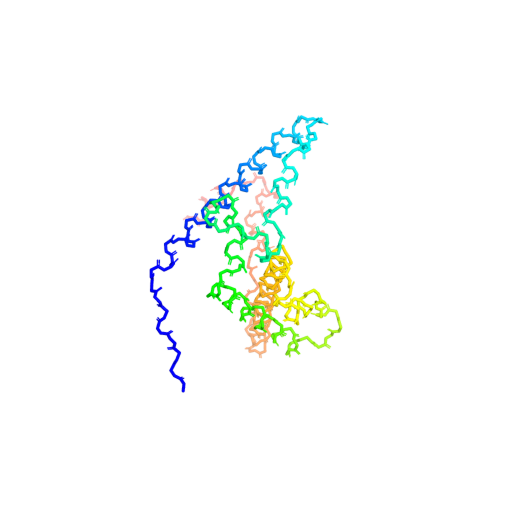ATOM 1424 C CA . ARG A 1 176 ? 46.684 13.438 -5.843 1.00 64.50 176 ARG A CA 1
ATOM 1425 C C . ARG A 1 176 ? 48.111 13.106 -6.273 1.00 64.50 176 ARG A C 1
ATOM 1427 O O . ARG A 1 176 ? 48.866 12.596 -5.455 1.00 64.50 176 ARG A O 1
ATOM 1434 N N . ARG A 1 177 ? 48.478 13.351 -7.535 1.00 70.00 177 ARG A N 1
ATOM 1435 C CA . ARG A 1 177 ? 49.799 12.971 -8.064 1.00 70.00 177 ARG A CA 1
ATOM 1436 C C . ARG A 1 177 ? 50.895 13.982 -7.723 1.00 70.00 177 ARG A C 1
ATOM 1438 O O . ARG A 1 177 ? 52.028 13.574 -7.507 1.00 70.00 177 ARG A O 1
ATOM 1445 N N . ASN A 1 178 ? 50.550 15.266 -7.648 1.00 73.94 178 ASN A N 1
ATOM 1446 C CA . ASN A 1 178 ? 51.512 16.344 -7.407 1.00 73.94 178 ASN A CA 1
ATOM 1447 C C . ASN A 1 178 ? 51.440 16.912 -5.979 1.00 73.94 178 ASN A C 1
ATOM 1449 O O . ASN A 1 178 ? 52.250 17.763 -5.634 1.00 73.94 178 ASN A O 1
ATOM 1453 N N . GLY A 1 179 ? 50.471 16.484 -5.158 1.00 70.94 179 GLY A N 1
ATOM 1454 C CA . GLY A 1 179 ? 50.263 17.011 -3.801 1.00 70.94 179 GLY A CA 1
ATOM 1455 C C . GLY A 1 179 ? 49.751 18.457 -3.760 1.00 70.94 179 GLY A C 1
ATOM 1456 O O . GLY A 1 179 ? 49.723 19.068 -2.697 1.00 70.94 179 GLY A O 1
ATOM 1457 N N . ILE A 1 180 ? 49.351 19.011 -4.906 1.00 71.75 180 ILE A N 1
ATOM 1458 C CA . ILE A 1 180 ? 48.941 20.411 -5.050 1.00 71.75 180 ILE A CA 1
ATOM 1459 C C . ILE A 1 180 ? 47.439 20.520 -4.792 1.00 71.75 180 ILE A C 1
ATOM 1461 O O . ILE A 1 180 ? 46.640 19.787 -5.379 1.00 71.75 180 ILE A O 1
ATOM 1465 N N . SER A 1 181 ? 47.044 21.446 -3.919 1.00 73.12 181 SER A N 1
ATOM 1466 C CA . SER A 1 181 ? 45.633 21.667 -3.599 1.00 73.12 181 SER A CA 1
ATOM 1467 C C . SER A 1 181 ? 44.859 22.227 -4.802 1.00 73.12 181 SER A C 1
ATOM 1469 O O . SER A 1 181 ? 45.381 23.006 -5.600 1.00 73.12 181 SER A O 1
ATOM 1471 N N . GLU A 1 182 ? 43.577 21.876 -4.930 1.00 68.94 182 GLU A N 1
ATOM 1472 C CA . GLU A 1 182 ? 42.742 22.309 -6.063 1.00 68.94 182 GLU A CA 1
ATOM 1473 C C . GLU A 1 182 ? 42.625 23.845 -6.171 1.00 68.94 182 GLU A C 1
ATOM 1475 O O . GLU A 1 182 ? 42.515 24.399 -7.267 1.00 68.94 182 GLU A O 1
ATOM 1480 N N . ARG A 1 183 ? 42.713 24.545 -5.032 1.00 76.56 183 ARG A N 1
ATOM 1481 C CA . ARG A 1 183 ? 42.707 26.012 -4.954 1.00 76.56 183 ARG A CA 1
ATOM 1482 C C . ARG A 1 183 ? 43.935 26.630 -5.626 1.00 76.56 183 ARG A C 1
ATOM 1484 O O . ARG A 1 183 ? 43.812 27.654 -6.289 1.00 76.56 183 ARG A O 1
ATOM 1491 N N . GLU A 1 184 ? 45.093 25.997 -5.478 1.00 72.62 184 GLU A N 1
ATOM 1492 C CA . GLU A 1 184 ? 46.357 26.460 -6.053 1.00 72.62 184 GLU A CA 1
ATOM 1493 C C . GLU A 1 184 ? 46.412 26.232 -7.571 1.00 72.62 184 GLU A C 1
ATOM 1495 O O . GLU A 1 184 ? 46.901 27.085 -8.308 1.00 72.62 184 GLU A O 1
ATOM 1500 N N . LEU A 1 185 ? 45.826 25.133 -8.060 1.00 72.06 185 LEU A N 1
ATOM 1501 C CA . LEU A 1 185 ? 45.690 24.878 -9.499 1.00 72.06 185 LEU A CA 1
ATOM 1502 C C . LEU A 1 185 ? 44.813 25.927 -10.197 1.00 72.06 185 LEU A C 1
ATOM 1504 O O . LEU A 1 185 ? 45.197 26.422 -11.254 1.00 72.06 185 LEU A O 1
ATOM 1508 N N . ARG A 1 186 ? 43.674 26.313 -9.601 1.00 72.31 186 ARG A N 1
ATOM 1509 C CA . ARG A 1 186 ? 42.805 27.361 -10.175 1.00 72.31 186 ARG A CA 1
ATOM 1510 C C . ARG A 1 186 ? 43.463 28.739 -10.187 1.00 72.31 186 ARG A C 1
ATOM 1512 O O . ARG A 1 186 ? 43.247 29.486 -11.129 1.00 72.31 186 ARG A O 1
ATOM 1519 N N . ALA A 1 187 ? 44.281 29.059 -9.184 1.00 77.19 187 ALA A N 1
ATOM 1520 C CA . ALA A 1 187 ? 44.980 30.342 -9.110 1.00 77.19 187 ALA A CA 1
ATOM 1521 C C . ALA A 1 187 ? 46.061 30.519 -10.194 1.00 77.19 187 ALA A C 1
ATOM 1523 O O . ALA A 1 187 ? 46.420 31.647 -10.499 1.00 77.19 187 ALA A O 1
ATOM 1524 N N . ARG A 1 188 ? 46.582 29.428 -10.774 1.00 71.19 188 ARG A N 1
ATOM 1525 C CA . ARG A 1 188 ? 47.598 29.480 -11.844 1.00 71.19 188 ARG A CA 1
ATOM 1526 C C . ARG A 1 188 ? 47.025 29.611 -13.259 1.00 71.19 188 ARG A C 1
ATOM 1528 O O . ARG A 1 188 ? 47.797 29.811 -14.188 1.00 71.19 188 ARG A O 1
ATOM 1535 N N . TRP A 1 189 ? 45.720 29.405 -13.428 1.00 69.50 189 TRP A N 1
ATOM 1536 C CA . TRP A 1 189 ? 45.045 29.370 -14.735 1.00 69.50 189 TRP A CA 1
ATOM 1537 C C . TRP A 1 189 ? 44.034 30.512 -14.926 1.00 69.50 189 TRP A C 1
ATOM 1539 O O . TRP A 1 189 ? 43.423 30.596 -15.989 1.00 69.50 189 TRP A O 1
ATOM 1549 N N . ALA A 1 190 ? 43.836 31.346 -13.902 1.00 55.09 190 ALA A N 1
ATOM 1550 C CA . ALA A 1 190 ? 43.139 32.628 -14.000 1.00 55.09 190 ALA A CA 1
ATOM 1551 C C . ALA A 1 190 ? 44.141 33.724 -14.379 1.00 55.09 190 ALA A C 1
ATOM 1553 O O . ALA A 1 190 ? 43.738 34.631 -15.137 1.00 55.09 190 ALA A O 1
#